Protein AF-A0A2V9SR36-F1 (afdb_monomer)

Solvent-accessible surface area (backbone atoms only — not comparable to full-atom values): 10366 Å² total; per-residue (Å²): 130,71,69,68,58,69,58,48,52,60,52,53,50,52,51,55,56,52,56,61,73,67,57,73,80,74,53,65,51,74,42,85,88,54,57,68,70,60,21,49,53,50,45,61,72,72,49,52,73,64,34,52,52,23,50,73,38,70,36,55,74,37,64,93,31,71,90,39,79,79,62,32,41,45,49,100,87,67,46,79,34,68,78,38,30,59,67,75,39,45,53,44,48,25,30,37,38,48,72,38,64,89,28,47,71,64,58,25,23,54,50,45,41,50,51,44,50,47,37,41,74,72,25,94,80,35,64,70,61,42,80,42,70,63,54,83,33,24,37,74,36,55,92,43,62,79,52,70,49,60,80,71,43,64,68,58,69,80,61,42,61,63,51,55,52,52,30,52,56,76,50,58,72,45,52,87,76,85,121

Nearest PDB structures (foldseek):
  7zb3-assembly1_B  TM=9.202E-01  e=4.675E-11  Thermotoga maritima MSB8
  7zgz-assembly1_Y  TM=9.204E-01  e=5.292E-11  Thermotoga maritima MSB8
  7zb3-assembly1_A  TM=9.184E-01  e=8.688E-11  Thermotoga maritima MSB8
  7zdy-assembly1_Y  TM=9.181E-01  e=1.113E-10  Thermotoga maritima MSB8
  5z87-assembly1_B  TM=7.948E-01  e=3.669E-05  Aurantiacibacter marinus

Radius of gyration: 23.17 Å; Cα contacts (8 Å, |Δi|>4): 197; chains: 1; bounding box: 38×66×76 Å

Foldseek 3Di:
DDVVVVVVVVVVVVVVVVVVVPPPPDQPLRDPVDDNVRNVVSLVVPADPLLVVQLVAEAAQCPVPVVDPLLGQADPVRDGNLVSCCVNQQSHHNEYEDLQAANDLVRLQVRQQVVLVSQLVRYPSSDGYHYDFDQQQATPHVVTDGHPGPVVQVPPPVSPPVRSVSRVVSCVSNYPPPD

Structure (mmCIF, N/CA/C/O backbone):
data_AF-A0A2V9SR36-F1
#
_entry.id   AF-A0A2V9SR36-F1
#
loop_
_atom_site.group_PDB
_atom_site.id
_atom_site.type_symbol
_atom_site.label_atom_id
_atom_site.label_alt_id
_atom_site.label_comp_id
_atom_site.label_asym_id
_atom_site.label_entity_id
_atom_site.label_seq_id
_atom_site.pdbx_PDB_ins_code
_atom_site.Cartn_x
_atom_site.Cartn_y
_atom_site.Cartn_z
_atom_site.occupancy
_atom_site.B_iso_or_equiv
_atom_site.auth_seq_id
_atom_site.auth_comp_id
_atom_site.auth_asym_id
_atom_site.auth_atom_id
_atom_site.pdbx_PDB_model_num
ATOM 1 N N . MET A 1 1 ? -1.011 -47.477 44.046 1.00 49.88 1 MET A N 1
ATOM 2 C CA . MET A 1 1 ? -1.643 -46.504 43.129 1.00 49.88 1 MET A CA 1
ATOM 3 C C . MET A 1 1 ? -0.606 -45.426 42.884 1.00 49.88 1 MET A C 1
ATOM 5 O O . MET A 1 1 ? -0.118 -44.877 43.853 1.00 49.88 1 MET A O 1
ATOM 9 N N . ASP A 1 2 ? -0.167 -45.248 41.638 1.00 55.03 2 ASP A N 1
ATOM 10 C CA . ASP A 1 2 ? 0.999 -44.420 41.294 1.00 55.03 2 ASP A CA 1
ATOM 11 C C . ASP A 1 2 ? 0.790 -42.930 41.610 1.00 55.03 2 ASP A C 1
ATOM 13 O O . ASP A 1 2 ? 0.120 -42.220 40.855 1.00 55.03 2 ASP A O 1
ATOM 17 N N . ASP A 1 3 ? 1.456 -42.432 42.653 1.00 58.25 3 ASP A N 1
ATOM 18 C CA . ASP A 1 3 ? 1.473 -41.014 43.058 1.00 58.25 3 ASP A CA 1
ATOM 19 C C . ASP A 1 3 ? 1.998 -40.070 41.959 1.00 58.25 3 ASP A C 1
ATOM 21 O O . ASP A 1 3 ? 1.713 -38.873 41.942 1.00 58.25 3 ASP A O 1
ATOM 25 N N . ARG A 1 4 ? 2.703 -40.612 40.956 1.00 56.34 4 ARG A N 1
ATOM 26 C CA . ARG A 1 4 ? 3.161 -39.870 39.769 1.00 56.34 4 ARG A CA 1
ATOM 27 C C . ARG A 1 4 ? 2.001 -39.396 38.886 1.00 56.34 4 ARG A C 1
ATOM 29 O O . ARG A 1 4 ? 2.116 -38.356 38.243 1.00 56.34 4 ARG A O 1
ATOM 36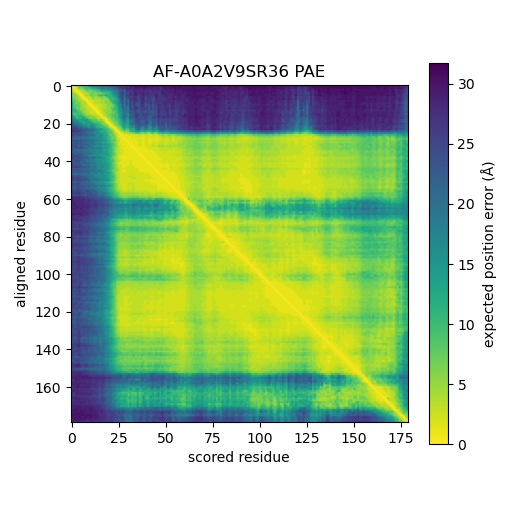 N N . LYS A 1 5 ? 0.870 -40.117 38.871 1.00 48.28 5 LYS A N 1
ATOM 37 C CA . LYS A 1 5 ? -0.330 -39.720 38.112 1.00 48.28 5 LYS A CA 1
ATOM 38 C C . LYS A 1 5 ? -1.064 -38.551 38.781 1.00 48.28 5 LYS A C 1
ATOM 40 O O . LYS A 1 5 ? -1.653 -37.741 38.074 1.00 48.28 5 LYS A O 1
ATOM 45 N N . LEU A 1 6 ? -0.966 -38.418 40.109 1.00 52.06 6 LEU A N 1
ATOM 46 C CA . LEU A 1 6 ? -1.600 -37.341 40.882 1.00 52.06 6 LEU A CA 1
ATOM 47 C C . LEU A 1 6 ? -0.947 -35.966 40.666 1.00 52.06 6 LEU A C 1
ATOM 49 O O . LEU A 1 6 ? -1.641 -34.958 40.734 1.00 52.06 6 LEU A O 1
ATOM 53 N N . VAL A 1 7 ? 0.352 -35.916 40.354 1.00 58.75 7 VAL A N 1
ATOM 54 C CA . VAL A 1 7 ? 1.081 -34.661 40.068 1.00 58.75 7 VAL A CA 1
ATOM 55 C C . VAL A 1 7 ? 1.037 -34.292 38.578 1.00 58.75 7 VAL A C 1
ATOM 57 O O . VAL A 1 7 ? 1.010 -33.114 38.228 1.00 58.75 7 VAL A O 1
ATOM 60 N N . LEU A 1 8 ? 0.964 -35.279 37.680 1.00 56.56 8 LEU A N 1
ATOM 61 C CA . LEU A 1 8 ? 0.886 -35.036 36.233 1.00 56.56 8 LEU A CA 1
ATOM 62 C C . LEU A 1 8 ? -0.452 -34.418 35.795 1.00 56.56 8 LEU A C 1
ATOM 64 O O . LEU A 1 8 ? -0.466 -33.565 34.912 1.00 56.56 8 LEU A O 1
ATOM 68 N N . VAL A 1 9 ? -1.568 -34.800 36.422 1.00 61.81 9 VAL A N 1
ATOM 69 C CA . VAL A 1 9 ? -2.909 -34.282 36.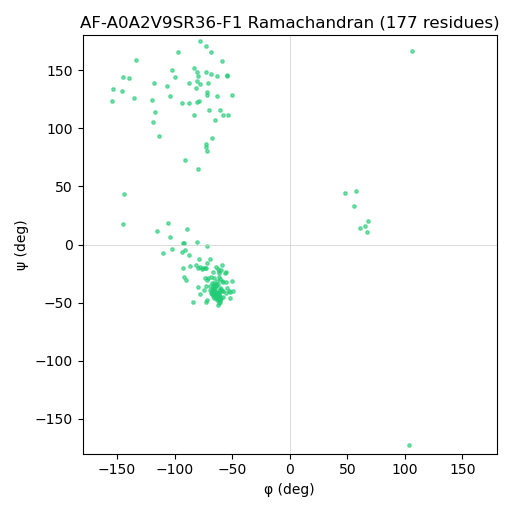094 1.00 61.81 9 VAL A CA 1
ATOM 70 C C . VAL A 1 9 ? -3.045 -32.758 36.289 1.00 61.81 9 VAL A C 1
ATOM 72 O O . VAL A 1 9 ? -3.480 -32.097 35.344 1.00 61.81 9 VAL A O 1
ATOM 75 N N . PRO A 1 10 ? -2.654 -32.152 37.430 1.00 60.59 10 PRO A N 1
ATOM 76 C CA . PRO A 1 10 ? -2.740 -30.702 37.605 1.00 60.59 10 PRO A CA 1
ATOM 77 C C . PRO A 1 10 ? -1.764 -29.936 36.699 1.00 60.59 10 PRO A C 1
ATOM 79 O O . PRO A 1 10 ? -2.114 -28.866 36.211 1.00 60.59 10 PRO A O 1
ATOM 82 N N . ILE A 1 11 ? -0.583 -30.489 36.396 1.00 67.25 11 ILE A N 1
ATOM 83 C CA . ILE A 1 11 ? 0.380 -29.866 35.468 1.00 67.25 11 ILE A CA 1
ATOM 84 C C . ILE A 1 11 ? -0.177 -29.837 34.038 1.00 67.25 11 ILE A C 1
ATOM 86 O O . ILE A 1 11 ? -0.115 -28.806 33.370 1.00 67.25 11 ILE A O 1
ATOM 90 N N . VAL A 1 12 ? -0.775 -30.937 33.575 1.00 66.12 12 VAL A N 1
ATOM 91 C CA . VAL A 1 12 ? -1.415 -31.010 32.251 1.00 66.12 12 VAL A CA 1
ATOM 92 C C . VAL A 1 12 ? -2.621 -30.068 32.163 1.00 66.12 12 VAL A C 1
ATOM 94 O O . VAL A 1 12 ? -2.795 -29.404 31.142 1.00 66.12 12 VAL A O 1
ATOM 97 N N . LEU A 1 13 ? -3.408 -29.937 33.236 1.00 60.78 13 LEU A N 1
ATOM 98 C CA . LEU A 1 13 ? -4.514 -28.976 33.320 1.00 60.78 13 LEU A CA 1
ATOM 99 C C . LEU A 1 13 ? -4.034 -27.519 33.258 1.00 60.78 13 LEU A C 1
ATOM 101 O O . LEU A 1 13 ? -4.628 -26.732 32.529 1.00 60.78 13 LEU A O 1
ATOM 105 N N . VAL A 1 14 ? -2.943 -27.163 33.945 1.00 65.38 14 VAL A N 1
ATOM 106 C CA . VAL A 1 14 ? -2.348 -25.813 33.889 1.00 65.38 14 VAL A CA 1
ATOM 107 C C . VAL A 1 14 ? -1.788 -25.499 32.497 1.00 65.38 14 VAL A C 1
ATOM 109 O O . VAL A 1 14 ? -1.962 -24.386 32.006 1.00 65.38 14 VAL A O 1
ATOM 112 N N . ILE A 1 15 ? -1.179 -26.477 31.819 1.00 63.16 15 ILE A N 1
ATOM 113 C CA . ILE A 1 15 ? -0.686 -26.316 30.441 1.00 63.16 15 ILE A CA 1
ATOM 114 C C . ILE A 1 15 ? -1.853 -26.144 29.453 1.00 63.16 15 ILE A C 1
ATOM 116 O O . ILE A 1 15 ? -1.793 -25.275 28.583 1.00 63.16 15 ILE A O 1
ATOM 120 N N . LEU A 1 16 ? -2.937 -26.916 29.602 1.00 58.38 16 LEU A N 1
ATOM 121 C CA . LEU A 1 16 ? -4.133 -26.804 28.757 1.00 58.38 16 LEU A CA 1
ATOM 122 C C . LEU A 1 16 ? -4.884 -25.479 28.972 1.00 58.38 16 LEU A C 1
ATOM 124 O O . LEU A 1 16 ? -5.318 -24.875 27.994 1.00 58.38 16 LEU A O 1
ATOM 128 N N . PHE A 1 17 ? -4.981 -24.988 30.213 1.00 55.62 17 PHE A N 1
ATOM 129 C CA . PHE A 1 17 ? -5.602 -23.690 30.521 1.00 55.62 17 PHE A CA 1
ATOM 130 C C . PHE A 1 17 ? -4.727 -22.498 30.091 1.00 55.62 17 PHE A C 1
ATOM 132 O O . PHE A 1 17 ? -5.234 -21.479 29.616 1.00 55.62 17 PHE A O 1
ATOM 139 N N . GLY A 1 18 ? -3.401 -22.626 30.210 1.00 52.81 18 GLY A N 1
ATOM 140 C CA . GLY A 1 18 ? -2.444 -21.624 29.735 1.00 52.81 18 GLY A CA 1
ATOM 141 C C . GLY A 1 18 ? -2.433 -21.491 28.209 1.00 52.81 18 GLY A C 1
ATOM 142 O O . GLY A 1 18 ? -2.359 -20.379 27.691 1.00 52.81 18 GLY A O 1
ATOM 143 N N . ALA A 1 19 ? -2.589 -22.601 27.479 1.00 52.34 19 ALA A N 1
ATOM 144 C CA . ALA A 1 19 ? -2.650 -22.592 26.018 1.00 52.34 19 ALA A CA 1
ATOM 145 C C . ALA A 1 19 ? -3.895 -21.864 25.474 1.00 52.34 19 ALA A C 1
ATOM 147 O O . ALA A 1 19 ? -3.806 -21.197 24.444 1.00 52.34 19 ALA A O 1
ATOM 148 N N . THR A 1 20 ? -5.034 -21.927 26.173 1.00 51.53 20 THR A N 1
ATOM 149 C CA . THR A 1 20 ? -6.249 -21.185 25.789 1.00 51.53 20 THR A CA 1
ATOM 150 C C . THR A 1 20 ? -6.144 -19.675 26.019 1.00 51.53 20 THR A C 1
ATOM 152 O O . THR A 1 20 ? -6.711 -18.913 25.244 1.00 51.53 20 THR A O 1
ATOM 155 N N . LEU A 1 21 ? -5.380 -19.222 27.021 1.00 48.81 21 LEU A N 1
ATOM 156 C CA . LEU A 1 21 ? -5.159 -17.793 27.308 1.00 48.81 21 LEU A CA 1
ATOM 157 C C . LEU A 1 21 ? -4.231 -17.098 26.294 1.00 48.81 21 LEU A C 1
ATOM 159 O O . LEU A 1 21 ? -4.264 -15.877 26.174 1.00 48.81 21 LEU A O 1
ATOM 163 N N . LEU A 1 22 ? -3.419 -17.861 25.555 1.00 50.12 22 LEU A N 1
ATOM 164 C CA . LEU A 1 22 ? -2.504 -17.341 24.530 1.00 50.12 22 LEU A CA 1
ATOM 165 C C . LEU A 1 22 ? -3.118 -17.275 23.125 1.00 50.12 22 LEU A C 1
ATOM 167 O O . LEU A 1 22 ? -2.477 -16.770 22.200 1.00 50.12 22 LEU A O 1
ATOM 171 N N . ALA A 1 23 ? -4.347 -17.760 22.939 1.00 52.53 23 ALA A N 1
ATOM 172 C CA . ALA A 1 23 ? -5.078 -17.544 21.701 1.00 52.53 23 ALA A CA 1
ATOM 173 C C . ALA A 1 23 ? -5.536 -16.080 21.661 1.00 52.53 23 ALA A C 1
ATOM 175 O O . ALA A 1 23 ? -6.628 -15.745 22.110 1.00 52.53 23 ALA A O 1
ATOM 176 N N . GLN A 1 24 ? -4.672 -15.196 21.156 1.00 57.50 24 GLN A N 1
ATOM 177 C CA . GLN A 1 24 ? -5.024 -13.808 20.887 1.00 57.50 24 GLN A CA 1
ATOM 178 C C . GLN A 1 24 ? -6.271 -13.798 20.001 1.00 57.50 24 GLN A C 1
ATOM 180 O O . GLN A 1 24 ? -6.229 -14.254 18.855 1.00 57.50 24 GLN A O 1
ATOM 185 N N . GLU A 1 25 ? -7.392 -13.349 20.563 1.00 67.12 25 GLU A N 1
ATOM 186 C CA . GLU A 1 25 ? -8.674 -13.332 19.873 1.00 67.12 25 GLU A CA 1
ATOM 187 C C . GLU A 1 25 ? -8.515 -12.485 18.602 1.00 67.12 25 GLU A C 1
ATOM 189 O O . GLU A 1 25 ? -8.241 -11.282 18.660 1.00 67.12 25 GLU A O 1
ATOM 194 N N . ARG A 1 26 ? -8.574 -13.134 17.432 1.00 80.75 26 ARG A N 1
ATOM 195 C CA . ARG A 1 26 ? -8.461 -12.434 16.150 1.00 80.75 26 ARG A CA 1
ATOM 196 C C . ARG A 1 26 ? -9.641 -11.486 16.026 1.00 80.75 26 ARG A C 1
ATOM 198 O O . ARG A 1 26 ? -10.792 -11.898 16.143 1.00 80.75 26 ARG A O 1
ATOM 205 N N . LEU A 1 27 ? -9.346 -10.223 15.740 1.00 91.81 27 LEU A N 1
ATOM 206 C CA . LEU A 1 27 ? -10.385 -9.229 15.503 1.00 91.81 27 LEU A CA 1
ATOM 207 C C . LEU A 1 27 ? -11.193 -9.626 14.252 1.00 91.81 27 LEU A C 1
ATOM 209 O O . LEU A 1 27 ? -10.592 -10.131 13.300 1.00 91.81 27 LEU A O 1
ATOM 213 N N . PRO A 1 28 ? -12.515 -9.379 14.198 1.00 94.25 28 PRO A N 1
ATOM 214 C CA . PRO A 1 28 ? -13.348 -9.805 13.072 1.00 94.25 28 PRO A CA 1
ATOM 215 C C . PRO A 1 28 ? -12.816 -9.363 11.701 1.00 94.25 28 PRO A C 1
ATOM 217 O O . PRO A 1 28 ? -12.800 -10.157 10.764 1.00 94.25 28 PRO A O 1
ATOM 220 N N . TYR A 1 29 ? -12.283 -8.142 11.561 1.00 94.81 29 TYR A N 1
ATOM 221 C CA . TYR A 1 29 ? -11.696 -7.706 10.284 1.00 94.81 29 TYR A CA 1
ATOM 222 C C . TYR A 1 29 ? -10.485 -8.543 9.812 1.00 94.81 29 TYR A C 1
ATOM 224 O O . TYR A 1 29 ? -10.190 -8.589 8.609 1.00 94.81 29 TYR A O 1
ATOM 232 N N . GLN A 1 30 ? -9.798 -9.223 10.735 1.00 93.56 30 GLN A N 1
ATOM 233 C CA . GLN A 1 30 ? -8.655 -10.100 10.469 1.00 93.56 30 GLN A CA 1
ATOM 234 C C . GLN A 1 30 ? -9.065 -11.544 10.155 1.00 93.56 30 GLN A C 1
ATOM 236 O O . GLN A 1 30 ? -8.210 -12.331 9.749 1.00 93.56 30 GLN A O 1
ATOM 241 N N . ASP A 1 31 ? -10.335 -11.917 10.333 1.00 94.44 31 ASP A N 1
ATOM 242 C CA . ASP A 1 31 ? -10.806 -13.264 10.018 1.00 94.44 31 ASP A CA 1
ATOM 243 C C . ASP A 1 31 ? -11.126 -13.394 8.516 1.00 94.44 31 ASP A C 1
ATOM 245 O O . ASP A 1 31 ? -12.101 -12.805 8.042 1.00 94.44 31 ASP A O 1
ATOM 249 N N . PRO A 1 32 ? -10.352 -14.177 7.737 1.00 94.00 32 PRO A N 1
ATOM 250 C CA . PRO A 1 32 ? -10.616 -14.370 6.314 1.00 94.00 32 PRO A CA 1
ATOM 251 C C . PRO A 1 32 ? -11.890 -15.181 6.029 1.00 94.00 32 PRO A C 1
ATOM 253 O O . PRO A 1 32 ? -12.312 -15.229 4.876 1.00 94.00 32 PRO A O 1
ATOM 256 N N . LYS A 1 33 ? -12.491 -15.832 7.036 1.00 95.19 33 LYS A N 1
ATOM 257 C CA . LYS A 1 33 ? -13.729 -16.612 6.881 1.00 95.19 33 LYS A CA 1
ATOM 258 C C . LYS A 1 33 ? -14.983 -15.739 6.863 1.00 95.19 33 LYS A C 1
ATOM 260 O O . LYS A 1 33 ? -16.022 -16.195 6.388 1.00 95.19 33 LYS A O 1
ATOM 265 N N . LEU A 1 34 ? -14.903 -14.511 7.378 1.00 94.81 34 LEU A N 1
ATOM 266 C CA . LEU A 1 34 ? -16.029 -13.581 7.387 1.00 94.81 34 LEU A CA 1
ATOM 267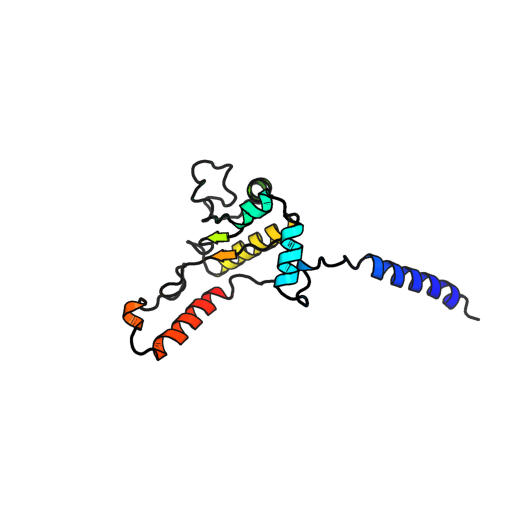 C C . LEU A 1 34 ? -16.195 -12.886 6.022 1.00 94.81 34 LEU A C 1
ATOM 269 O O . LEU A 1 34 ? -15.199 -12.610 5.344 1.00 94.81 34 LEU A O 1
ATOM 273 N N . PRO A 1 35 ? -17.435 -12.543 5.619 1.00 97.12 35 PRO A N 1
ATOM 274 C CA . PRO A 1 35 ? -17.689 -11.748 4.422 1.00 97.12 35 PRO A CA 1
ATOM 275 C C . PRO A 1 35 ? -16.916 -10.425 4.425 1.00 97.12 35 PRO A C 1
ATOM 277 O O . PRO A 1 35 ? -16.782 -9.777 5.466 1.00 97.12 35 PRO A O 1
ATOM 280 N N . VAL A 1 36 ? -16.468 -9.987 3.244 1.00 95.81 36 VAL A N 1
ATOM 281 C CA . VAL A 1 36 ? -15.710 -8.733 3.073 1.00 95.81 36 VAL A CA 1
ATOM 282 C C . VAL A 1 36 ? -16.433 -7.552 3.722 1.00 95.81 36 VAL A C 1
ATOM 284 O O . VAL A 1 36 ? -15.819 -6.832 4.500 1.00 95.81 36 VAL A O 1
ATOM 287 N N . GLU A 1 37 ? -17.742 -7.412 3.503 1.00 97.19 37 GLU A N 1
ATOM 288 C CA . GLU A 1 37 ? -18.538 -6.316 4.074 1.00 97.19 37 GLU A CA 1
ATOM 289 C C . GLU A 1 37 ? -18.522 -6.286 5.605 1.00 97.19 37 GLU A C 1
ATOM 291 O O . GLU A 1 37 ? -18.438 -5.218 6.214 1.00 97.19 37 GLU A O 1
ATOM 296 N N . GLN A 1 38 ? -18.545 -7.456 6.252 1.00 96.81 38 GLN A N 1
ATOM 297 C CA . GLN A 1 38 ? -18.471 -7.539 7.712 1.00 96.81 38 GLN A CA 1
ATOM 298 C C . GLN A 1 38 ? -17.091 -7.110 8.212 1.00 96.81 38 GLN A C 1
ATOM 300 O O . GLN A 1 38 ? -16.991 -6.348 9.174 1.00 96.81 38 GLN A O 1
ATOM 305 N N . ARG A 1 39 ? -16.030 -7.542 7.522 1.00 97.19 39 ARG A N 1
ATOM 306 C CA . ARG A 1 39 ? -14.646 -7.182 7.850 1.00 97.19 39 ARG A CA 1
ATOM 307 C C . ARG A 1 39 ? -14.390 -5.688 7.668 1.00 97.19 39 ARG A C 1
ATOM 309 O O . ARG A 1 39 ? -13.792 -5.063 8.537 1.00 97.19 39 ARG A O 1
ATOM 316 N N . VAL A 1 40 ? -14.877 -5.111 6.569 1.00 96.56 40 VAL A N 1
ATOM 317 C CA . VAL A 1 40 ? -14.783 -3.672 6.282 1.00 96.56 40 VAL A CA 1
ATOM 318 C C . VAL A 1 40 ? -15.560 -2.870 7.323 1.00 96.56 40 VAL A C 1
ATOM 320 O O . VAL A 1 40 ? -15.027 -1.914 7.883 1.00 96.56 40 VAL A O 1
ATOM 323 N N . THR A 1 41 ? -16.786 -3.285 7.643 1.00 97.50 41 THR A N 1
ATOM 324 C CA . THR A 1 41 ? -17.615 -2.611 8.652 1.00 97.50 41 THR A CA 1
ATOM 325 C C . THR A 1 41 ? -16.957 -2.625 10.034 1.00 97.50 41 THR A C 1
ATOM 327 O O . THR A 1 41 ? -16.948 -1.598 10.713 1.00 97.50 41 THR A O 1
ATOM 330 N N . ASP A 1 42 ? -16.396 -3.760 10.461 1.00 97.56 42 ASP A N 1
ATOM 331 C CA . ASP A 1 42 ? -15.664 -3.858 11.732 1.00 97.56 42 ASP A CA 1
ATOM 332 C C . ASP A 1 42 ? -14.403 -2.979 11.731 1.00 97.56 42 ASP A C 1
ATOM 334 O O . ASP A 1 42 ? -14.176 -2.235 12.685 1.00 97.56 42 ASP A O 1
ATOM 338 N N . LEU A 1 43 ? -13.625 -2.985 10.643 1.00 96.75 43 LEU A N 1
ATOM 339 C CA . LEU A 1 43 ? -12.426 -2.155 10.518 1.00 96.75 43 LEU A CA 1
ATOM 340 C C . LEU A 1 43 ? -12.753 -0.655 10.588 1.00 96.75 43 LEU A C 1
ATOM 342 O O . LEU A 1 43 ? -12.172 0.067 11.398 1.00 96.75 43 LEU A O 1
ATOM 346 N N . LEU A 1 44 ? -13.725 -0.185 9.801 1.00 96.94 44 LEU A N 1
ATOM 347 C CA . LEU A 1 44 ? -14.101 1.233 9.731 1.00 96.94 44 LEU A CA 1
ATOM 348 C C . LEU A 1 44 ? -14.637 1.784 11.058 1.00 96.94 44 LEU A C 1
ATOM 350 O O . LEU A 1 44 ? -14.450 2.970 11.348 1.00 96.94 44 LEU A O 1
ATOM 354 N N . LYS A 1 45 ? -15.294 0.941 11.865 1.00 97.31 45 LYS A N 1
ATOM 355 C CA . LYS A 1 45 ? -15.750 1.301 13.218 1.00 97.31 45 LYS A CA 1
ATOM 356 C C . LYS A 1 45 ? -14.593 1.505 14.193 1.00 97.31 45 LYS A C 1
ATOM 358 O O . LYS A 1 45 ? -14.736 2.263 15.145 1.00 97.31 45 LYS A O 1
ATOM 363 N N . ARG A 1 46 ? -13.462 0.835 13.968 1.00 96.62 46 ARG A N 1
ATOM 364 C CA . ARG A 1 46 ? -12.276 0.911 14.830 1.00 96.62 46 ARG A CA 1
ATOM 365 C C . ARG A 1 46 ? -11.346 2.060 14.462 1.00 96.62 46 ARG A C 1
ATOM 367 O O . ARG A 1 46 ? -10.498 2.396 15.286 1.00 96.62 46 ARG A O 1
ATOM 374 N N . MET A 1 47 ? -11.462 2.614 13.256 1.00 97.69 47 MET A N 1
ATOM 375 C CA . MET A 1 47 ? -10.583 3.672 12.759 1.00 97.69 47 MET A CA 1
ATOM 376 C C . MET A 1 47 ? -10.932 5.048 13.330 1.00 97.69 47 MET A C 1
ATOM 378 O O . MET A 1 47 ? -12.106 5.433 13.365 1.00 97.69 47 MET A O 1
ATOM 382 N N . THR A 1 48 ? -9.909 5.821 13.692 1.00 97.81 48 THR A N 1
ATOM 383 C CA . THR A 1 48 ? -10.053 7.258 13.960 1.00 97.81 48 THR A CA 1
ATOM 384 C C . THR A 1 48 ? -10.260 8.032 12.657 1.00 97.81 48 THR A C 1
ATOM 386 O O . THR A 1 48 ? -10.155 7.479 11.558 1.00 97.81 48 THR A O 1
ATOM 389 N N . LEU A 1 49 ? -10.591 9.322 12.755 1.00 97.50 49 LEU A N 1
ATOM 390 C CA . LEU A 1 49 ? -10.727 10.170 11.571 1.00 97.50 49 LEU A CA 1
ATOM 391 C C . LEU A 1 49 ? -9.395 1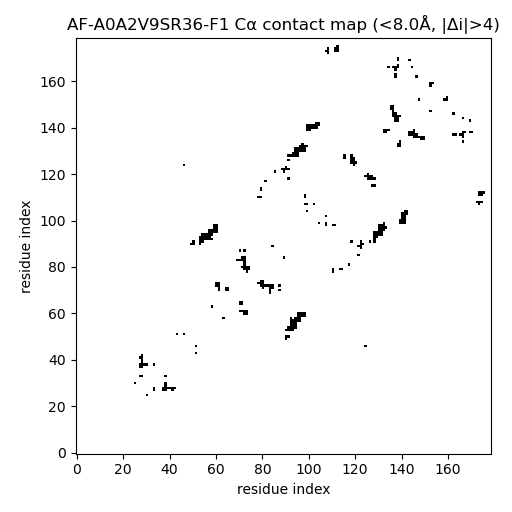0.285 10.817 1.00 97.50 49 LEU A C 1
ATOM 393 O O . LEU A 1 49 ? -9.368 10.188 9.595 1.00 97.50 49 LEU A O 1
ATOM 397 N N . GLU A 1 50 ? -8.291 10.421 11.543 1.00 96.56 50 GLU A N 1
ATOM 398 C CA . GLU A 1 50 ? -6.946 10.576 10.990 1.00 96.56 50 GLU A CA 1
ATOM 399 C C . GLU A 1 50 ? -6.489 9.312 10.261 1.00 96.56 50 GLU A C 1
ATOM 401 O O . GLU A 1 50 ? -5.906 9.399 9.186 1.00 96.56 50 GLU A O 1
ATOM 406 N N . GLU A 1 51 ? -6.796 8.129 10.799 1.00 96.38 51 GLU A N 1
ATOM 407 C CA . GLU A 1 51 ? -6.525 6.863 10.111 1.00 96.38 51 GLU A CA 1
ATOM 408 C C . GLU A 1 51 ? -7.375 6.720 8.841 1.00 96.38 51 GLU A C 1
ATOM 410 O O . GLU A 1 51 ? -6.904 6.174 7.847 1.00 96.38 51 GLU A O 1
ATOM 415 N N . LYS A 1 52 ? -8.617 7.229 8.832 1.00 96.88 52 LYS A N 1
ATOM 416 C CA . LYS A 1 52 ? -9.460 7.238 7.621 1.00 96.88 52 LYS A CA 1
ATOM 417 C C . LYS A 1 52 ? -8.895 8.165 6.556 1.00 96.88 52 LYS A C 1
ATOM 419 O O . LYS A 1 52 ? -8.859 7.774 5.395 1.00 96.88 52 LYS A O 1
ATOM 424 N N . ILE A 1 53 ? -8.432 9.350 6.949 1.00 95.69 53 ILE A N 1
ATOM 425 C CA . ILE A 1 53 ? -7.767 10.294 6.045 1.00 95.69 53 ILE A CA 1
ATOM 426 C C . ILE A 1 53 ? -6.501 9.654 5.468 1.00 95.69 53 ILE A C 1
ATOM 428 O O . ILE A 1 53 ? -6.346 9.630 4.253 1.00 95.69 53 ILE A O 1
ATOM 432 N N . ALA A 1 54 ? -5.670 9.026 6.305 1.00 94.44 54 ALA A N 1
ATOM 433 C CA . ALA A 1 54 ? -4.447 8.357 5.860 1.00 94.44 54 ALA A CA 1
ATOM 434 C C . ALA A 1 54 ? -4.704 7.238 4.832 1.00 94.44 54 ALA A C 1
ATOM 436 O O . ALA A 1 54 ? -3.883 7.008 3.948 1.00 94.44 54 ALA A O 1
ATOM 437 N N . GLN A 1 55 ? -5.849 6.546 4.900 1.00 95.56 55 GLN A N 1
ATOM 438 C CA . GLN A 1 55 ? -6.234 5.544 3.894 1.00 95.56 55 GLN A CA 1
ATOM 439 C C . GLN A 1 55 ? -6.647 6.142 2.539 1.00 95.56 55 GLN A C 1
ATOM 441 O O . GLN A 1 55 ? -6.705 5.413 1.551 1.00 95.56 55 GLN A O 1
ATOM 446 N N . LEU A 1 56 ? -6.930 7.444 2.475 1.00 95.12 56 LEU A N 1
ATOM 447 C CA . LEU A 1 56 ? -7.217 8.165 1.232 1.00 95.12 56 LEU A CA 1
ATOM 448 C C . LEU A 1 56 ? -5.964 8.818 0.633 1.00 95.12 56 LEU A C 1
ATOM 450 O O . LEU A 1 56 ? -6.020 9.347 -0.476 1.00 95.12 56 LEU A O 1
ATOM 454 N N . GLU A 1 57 ? -4.842 8.780 1.351 1.00 91.44 57 GLU A N 1
ATOM 455 C CA . GLU A 1 57 ? -3.566 9.322 0.903 1.00 91.44 57 GLU A CA 1
ATOM 456 C C . GLU A 1 57 ? -2.777 8.290 0.088 1.00 91.44 57 GLU A C 1
ATOM 458 O O . GLU A 1 57 ? -2.699 7.102 0.428 1.00 91.44 57 GLU A O 1
ATOM 463 N N . GLY A 1 58 ? -2.161 8.778 -0.988 1.00 89.88 58 GLY A N 1
ATOM 464 C CA . GLY A 1 58 ? -1.194 8.050 -1.797 1.00 89.88 58 GLY A CA 1
ATOM 465 C C . GLY A 1 58 ? 0.154 8.757 -1.754 1.00 89.88 58 GLY A C 1
ATOM 466 O O . GLY A 1 58 ? 0.210 9.986 -1.801 1.00 89.88 58 GLY A O 1
ATOM 467 N N . SER A 1 59 ? 1.245 8.000 -1.652 1.00 89.56 59 SER A N 1
ATOM 468 C CA . SER A 1 59 ? 2.600 8.557 -1.653 1.00 89.56 59 SER A CA 1
ATOM 469 C C . SER A 1 59 ? 3.414 8.007 -2.811 1.00 89.56 59 SER A C 1
ATOM 471 O O . SER A 1 59 ? 3.633 6.803 -2.915 1.00 89.56 59 SER A O 1
ATOM 473 N N . TRP A 1 60 ? 3.956 8.888 -3.652 1.00 87.81 60 TRP A N 1
ATOM 474 C CA . TRP A 1 60 ? 4.946 8.506 -4.657 1.00 87.81 60 TRP A CA 1
ATOM 475 C C . TRP A 1 60 ? 6.363 8.645 -4.090 1.00 87.81 60 TRP A C 1
ATOM 477 O O . TRP A 1 60 ? 7.104 9.556 -4.452 1.00 87.81 60 TRP A O 1
ATOM 487 N N . GLN A 1 61 ? 6.763 7.737 -3.193 1.00 79.50 61 GLN A N 1
ATOM 488 C CA . GLN A 1 61 ? 8.108 7.709 -2.590 1.00 79.50 61 GLN A CA 1
ATOM 489 C C . GLN A 1 61 ? 8.588 9.078 -2.057 1.00 79.50 61 GLN A C 1
ATOM 491 O O . GLN A 1 61 ? 9.729 9.475 -2.292 1.00 79.50 61 GLN A O 1
ATOM 496 N N . ASN A 1 62 ? 7.719 9.810 -1.355 1.00 79.00 62 ASN A N 1
ATOM 497 C CA . ASN A 1 62 ? 7.977 11.167 -0.852 1.00 79.00 62 ASN A CA 1
ATOM 498 C C . ASN A 1 62 ? 8.164 12.270 -1.910 1.00 79.00 62 ASN A C 1
ATOM 500 O O . ASN A 1 62 ? 8.674 13.335 -1.563 1.00 79.00 62 ASN A O 1
ATOM 504 N N . ARG A 1 63 ? 7.784 12.073 -3.181 1.00 71.88 63 ARG A N 1
ATOM 505 C CA . ARG A 1 63 ? 7.964 13.103 -4.224 1.00 71.88 63 ARG A CA 1
ATOM 506 C C . ARG A 1 63 ? 7.339 14.453 -3.883 1.00 71.88 63 ARG A C 1
ATOM 508 O O . ARG A 1 63 ? 7.915 15.482 -4.228 1.00 71.88 63 ARG A O 1
ATOM 515 N N . ASP A 1 64 ? 6.233 14.446 -3.155 1.00 69.25 64 ASP A N 1
ATOM 516 C CA . ASP A 1 64 ? 5.561 15.674 -2.725 1.00 69.25 64 ASP A CA 1
ATOM 517 C C . ASP A 1 64 ? 6.334 16.409 -1.612 1.00 69.25 64 ASP A C 1
ATOM 519 O O . ASP A 1 64 ? 6.208 17.620 -1.453 1.00 69.25 64 ASP A O 1
ATOM 523 N N . ASN A 1 65 ? 7.221 15.698 -0.906 1.00 72.12 65 ASN A N 1
ATOM 524 C CA . ASN A 1 65 ? 7.905 16.150 0.306 1.00 72.12 65 ASN A CA 1
ATOM 525 C C . ASN A 1 65 ? 9.430 16.288 0.148 1.00 72.12 65 ASN A C 1
ATOM 527 O O . ASN A 1 65 ? 10.128 16.505 1.134 1.00 72.12 65 ASN A O 1
ATOM 531 N N . VAL A 1 66 ? 9.969 16.223 -1.078 1.00 69.19 66 VAL A N 1
ATOM 532 C CA . VAL A 1 66 ? 11.429 16.259 -1.364 1.00 69.19 66 VAL A CA 1
ATOM 533 C C . VAL A 1 66 ? 12.132 17.492 -0.777 1.00 69.19 66 VAL A C 1
ATOM 535 O O . VAL A 1 66 ? 13.334 17.465 -0.534 1.00 69.19 66 VAL A O 1
ATOM 538 N N . LYS A 1 67 ? 11.392 18.578 -0.532 1.00 71.31 67 LYS A N 1
ATOM 539 C CA . LYS A 1 67 ? 11.932 19.835 0.002 1.00 71.31 67 LYS A CA 1
ATOM 540 C C . LYS A 1 67 ? 12.251 19.788 1.500 1.00 71.31 67 LYS A C 1
ATOM 542 O O . LYS A 1 67 ? 13.036 20.616 1.950 1.00 71.31 67 LYS A O 1
ATOM 547 N N . ASP A 1 68 ? 11.668 18.856 2.254 1.00 75.88 68 ASP A N 1
ATOM 548 C CA . ASP A 1 68 ? 11.933 18.679 3.683 1.00 75.88 68 ASP A CA 1
ATOM 549 C C . ASP A 1 68 ? 12.514 17.278 3.939 1.00 75.88 68 ASP A C 1
ATOM 551 O O . ASP A 1 68 ? 11.770 16.294 3.945 1.00 75.88 68 ASP A O 1
ATOM 555 N N . PRO A 1 69 ? 13.831 17.163 4.203 1.00 71.31 69 PRO A N 1
ATOM 556 C CA . PRO A 1 69 ? 14.475 15.890 4.518 1.00 71.31 69 PRO A CA 1
ATOM 557 C C . PRO A 1 69 ? 13.858 15.147 5.711 1.00 71.31 69 PRO A C 1
ATOM 559 O O . PRO A 1 69 ? 13.982 13.926 5.804 1.00 71.31 69 PRO A O 1
ATOM 562 N N . GLN A 1 70 ? 13.195 15.851 6.635 1.00 74.06 70 GLN A N 1
ATOM 563 C CA . GLN A 1 70 ? 12.519 15.219 7.766 1.00 74.06 70 GLN A CA 1
ATOM 564 C C . GLN A 1 70 ? 11.137 14.657 7.396 1.00 74.06 70 GLN A C 1
ATOM 566 O O . GLN A 1 70 ? 10.608 13.808 8.120 1.00 74.06 70 GLN A O 1
ATOM 571 N N . ALA A 1 71 ? 10.554 15.092 6.280 1.00 78.81 71 ALA A N 1
ATOM 572 C CA . ALA A 1 71 ? 9.281 14.606 5.753 1.00 78.81 71 ALA A CA 1
ATOM 573 C C . ALA A 1 71 ? 9.446 13.407 4.795 1.00 78.81 71 ALA A C 1
ATOM 575 O O . ALA A 1 71 ? 8.501 13.025 4.102 1.00 78.81 71 ALA A O 1
ATOM 576 N N . LEU A 1 72 ? 10.638 12.795 4.769 1.00 83.06 72 LEU A N 1
ATOM 577 C CA . LEU A 1 72 ? 10.956 11.623 3.958 1.00 83.06 72 LEU A CA 1
ATOM 578 C C . LEU A 1 72 ? 10.999 10.357 4.819 1.00 83.06 72 LEU A C 1
ATOM 580 O O . LEU A 1 72 ? 11.752 10.282 5.787 1.00 83.06 72 LEU A O 1
ATOM 584 N N . PHE A 1 73 ? 10.267 9.317 4.422 1.00 84.56 73 PHE A N 1
ATOM 585 C CA . PHE A 1 73 ? 10.418 7.961 4.983 1.00 84.56 73 PHE A CA 1
ATOM 586 C C . PHE A 1 73 ? 11.173 6.998 4.041 1.00 84.56 73 PHE A C 1
ATOM 588 O O . PHE A 1 73 ? 11.301 5.803 4.313 1.00 84.56 73 PHE A O 1
ATOM 595 N N . VAL A 1 74 ? 11.691 7.526 2.930 1.00 86.81 74 VAL A N 1
ATOM 596 C CA . VAL A 1 74 ? 12.564 6.852 1.958 1.00 86.81 74 VAL A CA 1
ATOM 597 C C . VAL A 1 74 ? 13.698 7.821 1.625 1.00 86.81 74 VAL A C 1
ATOM 599 O O . VAL A 1 74 ? 13.417 8.961 1.259 1.00 86.81 74 VAL A O 1
ATOM 602 N N . ASP A 1 75 ? 14.953 7.392 1.769 1.00 84.75 75 ASP A N 1
ATOM 603 C CA . ASP A 1 75 ? 16.125 8.238 1.500 1.00 84.75 75 ASP A CA 1
ATOM 604 C C . ASP A 1 75 ? 16.434 8.378 -0.010 1.00 84.75 75 ASP A C 1
ATOM 606 O O . ASP A 1 75 ? 15.829 7.725 -0.865 1.00 84.75 75 ASP A O 1
ATOM 610 N N . GLU A 1 76 ? 17.423 9.209 -0.361 1.00 80.81 76 GLU A N 1
ATOM 611 C CA . GLU A 1 76 ? 17.893 9.373 -1.750 1.00 80.81 76 GLU A CA 1
ATOM 612 C C . GLU A 1 76 ? 18.430 8.068 -2.363 1.00 80.81 76 GLU A C 1
ATOM 614 O O . GLU A 1 76 ? 18.325 7.836 -3.573 1.00 80.81 76 GLU A O 1
ATOM 619 N N . LYS A 1 77 ? 18.981 7.192 -1.515 1.00 80.12 77 LYS A N 1
ATOM 620 C CA . LYS A 1 77 ? 19.458 5.851 -1.874 1.00 80.12 77 LYS A CA 1
ATOM 621 C C . LYS A 1 77 ? 18.323 4.826 -1.953 1.00 80.12 77 LYS A C 1
ATOM 623 O O . LYS A 1 77 ? 18.583 3.672 -2.284 1.00 80.12 77 LYS A O 1
ATOM 628 N N . ARG A 1 78 ? 17.074 5.251 -1.737 1.00 81.00 78 ARG A N 1
ATOM 629 C CA . ARG A 1 78 ? 15.840 4.462 -1.797 1.00 81.00 78 ARG A CA 1
ATOM 630 C C . ARG A 1 78 ? 15.682 3.407 -0.705 1.00 81.00 78 ARG A C 1
ATOM 632 O O . ARG A 1 78 ? 14.860 2.495 -0.856 1.00 81.00 78 ARG A O 1
ATOM 639 N N . ASN A 1 79 ? 16.403 3.555 0.397 1.00 85.62 79 ASN A N 1
ATOM 640 C CA . ASN A 1 79 ? 16.220 2.764 1.601 1.00 85.62 79 ASN A CA 1
ATOM 641 C C . ASN A 1 79 ? 15.035 3.289 2.403 1.00 85.62 79 ASN A C 1
ATOM 643 O O . ASN A 1 79 ? 14.784 4.491 2.468 1.00 85.62 79 ASN A O 1
ATOM 647 N N . PHE A 1 80 ? 14.320 2.368 3.036 1.00 88.56 80 PHE A N 1
ATOM 648 C CA . PHE A 1 80 ? 13.277 2.705 3.990 1.00 88.56 80 PHE A CA 1
ATOM 649 C C . PHE A 1 80 ? 13.893 3.273 5.276 1.00 88.56 80 PHE A C 1
ATOM 651 O O . PHE A 1 80 ? 14.904 2.758 5.754 1.00 88.56 80 PHE A O 1
ATOM 658 N N . LEU A 1 81 ? 13.270 4.311 5.834 1.00 90.06 81 LEU A N 1
ATOM 659 C CA . LEU A 1 81 ? 13.719 5.013 7.034 1.00 90.06 81 LEU A CA 1
ATOM 660 C C . LEU A 1 81 ? 12.714 4.805 8.189 1.00 90.06 81 LEU A C 1
ATOM 662 O O . LEU A 1 81 ? 11.755 5.571 8.310 1.00 90.06 81 LEU A O 1
ATOM 666 N N . PRO A 1 82 ? 12.907 3.795 9.064 1.00 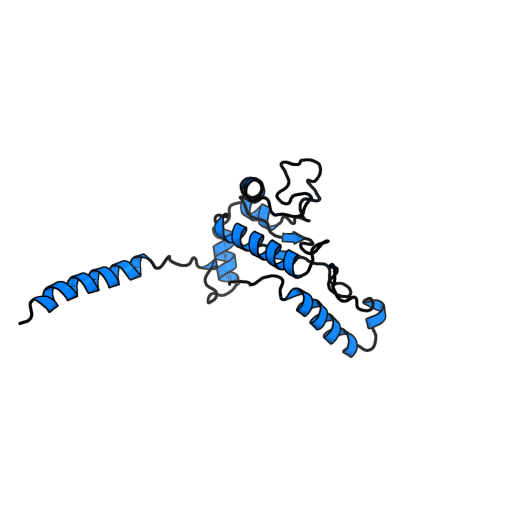87.94 82 PRO A N 1
ATOM 667 C CA . PRO A 1 82 ? 11.915 3.426 10.081 1.00 87.94 82 PRO A CA 1
ATOM 668 C C . PRO A 1 82 ? 11.622 4.522 11.113 1.00 87.94 82 PRO A C 1
ATOM 670 O O . PRO A 1 82 ? 10.494 4.638 11.588 1.00 87.94 82 PRO A O 1
ATOM 673 N N . ALA A 1 83 ? 12.628 5.327 11.468 1.00 87.81 83 ALA A N 1
ATOM 674 C CA . ALA A 1 83 ? 12.487 6.383 12.470 1.00 87.81 83 ALA A CA 1
ATOM 675 C C . ALA A 1 83 ? 11.599 7.534 11.974 1.00 87.81 83 ALA A C 1
ATOM 677 O O . ALA A 1 83 ? 10.780 8.057 12.720 1.00 87.81 83 ALA A O 1
ATOM 678 N N . GLN A 1 84 ? 11.724 7.909 10.704 1.00 87.81 84 GLN A N 1
ATOM 679 C CA . GLN A 1 84 ? 10.862 8.901 10.073 1.00 87.81 84 GLN A CA 1
ATOM 680 C C . GLN A 1 84 ? 9.482 8.310 9.783 1.00 87.81 84 GLN A C 1
ATOM 682 O O . GLN A 1 84 ? 8.471 8.975 10.004 1.00 87.81 84 GLN A O 1
ATOM 687 N N . ALA A 1 85 ? 9.428 7.044 9.356 1.00 88.44 85 ALA A N 1
ATOM 688 C CA . ALA A 1 85 ? 8.178 6.336 9.107 1.00 88.44 85 ALA A CA 1
ATOM 689 C C . ALA A 1 85 ? 7.287 6.267 10.354 1.00 88.44 85 ALA A C 1
ATOM 691 O O . ALA A 1 85 ? 6.087 6.485 10.240 1.00 88.44 85 ALA A O 1
ATOM 692 N N . SER A 1 86 ? 7.845 6.051 11.550 1.00 88.00 86 SER A N 1
ATOM 693 C CA . SER A 1 86 ? 7.051 6.000 12.791 1.00 88.00 86 SER A CA 1
ATOM 694 C C . SER A 1 86 ? 6.323 7.309 13.096 1.00 88.00 86 SER A C 1
ATOM 696 O O . SER A 1 86 ? 5.253 7.294 13.703 1.00 88.00 86 SER A O 1
ATOM 698 N N . ARG A 1 87 ? 6.873 8.439 12.640 1.00 87.94 87 ARG A N 1
ATOM 699 C CA . ARG A 1 87 ? 6.243 9.755 12.743 1.00 87.94 87 ARG A CA 1
ATOM 700 C C . ARG A 1 87 ? 5.256 10.001 11.605 1.00 87.94 87 ARG A C 1
ATOM 702 O O . ARG A 1 87 ? 4.136 10.426 11.865 1.00 87.94 87 ARG A O 1
ATOM 709 N N . LEU A 1 88 ? 5.680 9.758 10.365 1.00 87.50 88 LEU A N 1
ATOM 710 C CA . LEU A 1 88 ? 4.942 10.140 9.155 1.00 87.50 88 LEU A CA 1
ATOM 711 C C . LEU A 1 88 ? 3.801 9.175 8.819 1.00 87.50 88 LEU A C 1
ATOM 713 O O . LEU A 1 88 ? 2.744 9.606 8.386 1.00 87.50 88 LEU A O 1
ATOM 717 N N . LEU A 1 89 ? 3.997 7.878 9.055 1.00 90.94 89 LEU A N 1
ATOM 718 C CA . LEU A 1 89 ? 3.056 6.804 8.721 1.00 90.94 89 LEU A CA 1
ATOM 719 C C . LEU A 1 89 ? 2.345 6.250 9.963 1.00 90.94 89 LEU A C 1
ATOM 721 O O . LEU A 1 89 ? 1.787 5.154 9.928 1.00 90.94 89 LEU A O 1
ATOM 725 N N . LYS A 1 90 ? 2.354 6.999 11.076 1.00 90.75 90 LYS A N 1
ATOM 726 C CA . LYS A 1 90 ? 1.744 6.594 12.355 1.00 90.75 90 LYS A CA 1
ATOM 727 C C . LYS A 1 90 ? 0.287 6.146 12.192 1.00 90.75 90 LYS A C 1
ATOM 729 O O . LYS A 1 90 ? -0.132 5.171 12.813 1.00 90.75 90 LYS A O 1
ATOM 734 N N . ASN A 1 91 ? -0.466 6.867 11.362 1.00 92.62 91 ASN A N 1
ATOM 735 C CA . ASN A 1 91 ? -1.893 6.634 11.125 1.00 92.62 91 ASN A CA 1
ATOM 736 C C . ASN A 1 91 ? -2.157 5.695 9.934 1.00 92.62 91 ASN A C 1
ATOM 738 O O . ASN A 1 91 ? -3.309 5.414 9.617 1.00 92.62 91 ASN A O 1
ATOM 742 N N . GLY A 1 92 ? -1.104 5.192 9.286 1.00 92.62 92 GLY A N 1
ATOM 743 C CA . GLY A 1 92 ? -1.195 4.368 8.088 1.00 92.62 92 GLY A CA 1
ATOM 744 C C . GLY A 1 92 ? -0.850 5.120 6.801 1.00 92.62 92 GLY A C 1
ATOM 745 O O . GLY A 1 92 ? -0.389 6.257 6.828 1.00 92.62 92 GLY A O 1
ATOM 746 N N . LEU A 1 93 ? -1.067 4.439 5.676 1.00 93.25 93 LEU A N 1
ATOM 747 C CA . LEU A 1 93 ? -1.001 4.968 4.314 1.00 93.25 93 LEU A CA 1
ATOM 748 C C . LEU A 1 93 ? -1.913 4.099 3.445 1.00 93.25 93 LEU A C 1
ATOM 750 O O . LEU A 1 93 ? -1.869 2.872 3.573 1.00 93.25 93 LEU A O 1
ATOM 754 N N . GLY A 1 94 ? -2.746 4.706 2.604 1.00 92.44 94 GLY A N 1
ATOM 755 C CA . GLY A 1 94 ? -3.634 3.969 1.707 1.00 92.44 94 GLY A CA 1
ATOM 756 C C . GLY A 1 94 ? -2.866 3.323 0.563 1.00 92.44 94 GLY A C 1
ATOM 757 O O . GLY A 1 94 ? -2.990 2.124 0.301 1.00 92.44 94 GLY A O 1
ATOM 758 N N . GLU A 1 95 ? -2.026 4.118 -0.095 1.00 93.19 95 GLU A N 1
ATOM 759 C CA . GLU A 1 95 ? -1.336 3.707 -1.309 1.00 93.19 95 GLU A CA 1
ATOM 760 C C . GLU A 1 95 ? 0.125 4.183 -1.359 1.00 93.19 95 GLU A C 1
ATOM 762 O O . GLU A 1 95 ? 0.487 5.264 -0.897 1.00 93.19 95 GLU A O 1
ATOM 767 N N . MET A 1 96 ? 0.987 3.333 -1.919 1.00 91.38 96 MET A N 1
ATOM 768 C CA . MET A 1 96 ? 2.345 3.690 -2.317 1.00 91.38 96 MET A CA 1
ATOM 769 C C . MET A 1 96 ? 2.477 3.524 -3.830 1.00 91.38 96 MET A C 1
ATOM 771 O O . MET A 1 96 ? 2.459 2.405 -4.361 1.00 91.38 96 MET A O 1
ATOM 775 N N . SER A 1 97 ? 2.680 4.650 -4.501 1.00 91.31 97 SER A N 1
ATOM 776 C CA . SER A 1 97 ? 2.886 4.754 -5.936 1.00 91.31 97 SER A CA 1
ATOM 777 C C . SER A 1 97 ? 4.332 4.454 -6.322 1.00 91.31 97 SER A C 1
ATOM 779 O O . SER A 1 97 ? 5.289 4.989 -5.754 1.00 91.31 97 SER A O 1
ATOM 781 N N . ARG A 1 98 ? 4.491 3.636 -7.368 1.00 90.00 98 ARG A N 1
ATOM 782 C CA . ARG A 1 98 ? 5.758 3.387 -8.074 1.00 90.00 98 ARG A CA 1
ATOM 783 C C . ARG A 1 98 ? 6.908 2.855 -7.197 1.00 90.00 98 ARG A C 1
ATOM 785 O O . ARG A 1 98 ? 8.033 3.339 -7.354 1.00 90.00 98 ARG A O 1
ATOM 792 N N . PRO A 1 99 ? 6.725 1.860 -6.305 1.00 89.56 99 PRO A N 1
ATOM 793 C CA . PRO A 1 99 ? 7.831 1.285 -5.526 1.00 89.56 99 PRO A CA 1
ATOM 794 C C . PRO A 1 99 ? 8.960 0.668 -6.382 1.00 89.56 99 PRO A C 1
ATOM 796 O O . PRO A 1 99 ? 10.093 0.549 -5.918 1.00 89.56 99 PRO A O 1
ATOM 799 N N . SER A 1 100 ? 8.697 0.296 -7.631 1.00 87.19 100 SER A N 1
ATOM 800 C CA . SER A 1 100 ? 9.665 -0.249 -8.591 1.00 87.19 100 SER A CA 1
ATOM 801 C C . SER A 1 100 ? 10.553 0.808 -9.239 1.00 87.19 100 SER A C 1
ATOM 803 O O . SER A 1 100 ? 11.535 0.461 -9.902 1.00 87.19 100 SER A O 1
ATOM 805 N N . GLU A 1 101 ? 10.224 2.099 -9.101 1.00 85.44 101 GLU A N 1
ATOM 806 C CA . GLU A 1 101 ? 10.905 3.138 -9.861 1.00 85.44 101 GLU A CA 1
ATOM 807 C C . GLU A 1 101 ? 12.398 3.133 -9.525 1.00 85.44 101 GLU A C 1
ATOM 809 O O . GLU A 1 101 ? 12.818 3.382 -8.392 1.00 85.44 101 GLU A O 1
ATOM 814 N N . LYS A 1 102 ? 13.194 2.820 -10.555 1.00 85.12 102 LYS A N 1
ATOM 815 C CA . LYS A 1 102 ? 14.651 2.685 -10.501 1.00 85.12 102 LYS A CA 1
ATOM 816 C C . LYS A 1 102 ? 15.165 1.587 -9.536 1.00 85.12 102 LYS A C 1
ATOM 818 O O . LYS A 1 102 ? 16.363 1.576 -9.264 1.00 85.12 102 LYS A O 1
ATOM 823 N N . ARG A 1 103 ? 14.325 0.666 -9.045 1.00 87.75 103 ARG A N 1
ATOM 824 C CA . ARG A 1 103 ? 14.742 -0.538 -8.293 1.00 87.75 103 ARG A CA 1
ATOM 825 C C . ARG A 1 103 ? 14.757 -1.766 -9.204 1.00 87.75 103 ARG A C 1
ATOM 827 O O . ARG A 1 103 ? 13.901 -1.908 -10.075 1.00 87.75 103 ARG A O 1
ATOM 834 N N . GLY A 1 104 ? 15.711 -2.672 -9.001 1.00 88.25 104 GLY A N 1
ATOM 835 C CA . GLY A 1 104 ? 15.664 -3.990 -9.642 1.00 88.25 104 GLY A CA 1
ATOM 836 C C . GLY A 1 104 ? 14.521 -4.864 -9.089 1.00 88.25 104 GLY A C 1
ATOM 837 O O . GLY A 1 104 ? 14.003 -4.579 -8.009 1.00 88.25 104 GLY A O 1
ATOM 838 N N . PRO A 1 105 ? 14.154 -5.979 -9.755 1.00 86.94 105 PRO A N 1
ATOM 839 C CA . PRO A 1 105 ? 13.053 -6.837 -9.301 1.00 86.94 105 PRO A CA 1
ATOM 840 C C . PRO A 1 105 ? 13.198 -7.349 -7.858 1.00 86.94 105 PRO A C 1
ATOM 842 O O . PRO A 1 105 ? 12.226 -7.357 -7.106 1.00 86.94 105 PRO A O 1
ATOM 845 N N . ARG A 1 106 ? 14.415 -7.751 -7.456 1.00 89.06 106 ARG A N 1
ATOM 846 C CA . ARG A 1 106 ? 14.696 -8.231 -6.093 1.00 89.06 106 AR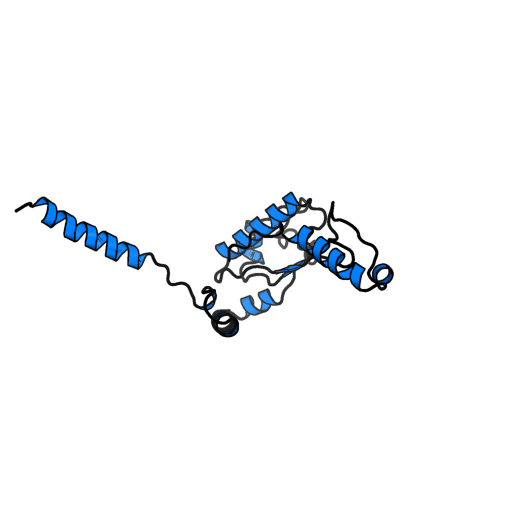G A CA 1
ATOM 847 C C . ARG A 1 106 ? 14.663 -7.096 -5.071 1.00 89.06 106 ARG A C 1
ATOM 849 O O . ARG A 1 106 ? 13.965 -7.211 -4.076 1.00 89.06 106 ARG A O 1
ATOM 856 N N . GLU A 1 107 ? 15.338 -5.989 -5.361 1.00 89.19 107 GLU A N 1
ATOM 857 C CA . GLU A 1 107 ? 15.360 -4.804 -4.492 1.00 89.19 107 GLU A CA 1
ATOM 858 C C . GLU A 1 107 ? 13.954 -4.251 -4.234 1.00 89.19 107 GLU A C 1
ATOM 860 O O . GLU A 1 107 ? 13.629 -3.861 -3.116 1.00 89.19 107 GLU A O 1
ATOM 865 N N . MET A 1 108 ? 13.099 -4.239 -5.260 1.00 88.81 108 MET A N 1
ATOM 866 C CA . MET A 1 108 ? 11.698 -3.853 -5.118 1.00 88.81 108 MET A CA 1
ATOM 867 C C . MET A 1 108 ? 10.947 -4.807 -4.182 1.00 88.81 108 MET A C 1
ATOM 869 O O . MET A 1 108 ? 10.224 -4.338 -3.305 1.00 88.81 108 MET A O 1
ATOM 873 N N . ALA A 1 109 ? 11.099 -6.123 -4.358 1.00 90.31 109 ALA A N 1
ATOM 874 C CA . ALA A 1 109 ? 10.451 -7.114 -3.498 1.00 90.31 109 ALA A CA 1
ATOM 875 C C . ALA A 1 109 ? 10.919 -6.980 -2.039 1.00 90.31 109 ALA A C 1
ATOM 877 O O . ALA A 1 109 ? 10.106 -7.015 -1.120 1.00 90.31 109 ALA A O 1
ATOM 878 N N . ASP A 1 110 ? 12.214 -6.764 -1.815 1.00 91.44 110 ASP A N 1
ATOM 879 C CA . ASP A 1 110 ? 12.769 -6.581 -0.473 1.00 91.44 110 ASP A CA 1
ATOM 880 C C . ASP A 1 110 ? 12.245 -5.286 0.175 1.00 91.44 110 ASP A C 1
ATOM 882 O O . ASP A 1 110 ? 11.814 -5.298 1.331 1.00 91.44 110 ASP A O 1
ATOM 886 N N . PHE A 1 111 ? 12.189 -4.183 -0.581 1.00 91.06 111 PHE A N 1
ATOM 887 C CA . PHE A 1 111 ? 11.647 -2.901 -0.120 1.00 91.06 111 PHE A CA 1
ATOM 888 C C . PHE A 1 111 ? 10.158 -2.986 0.241 1.00 91.06 111 PHE A C 1
ATOM 890 O O . PHE A 1 111 ? 9.761 -2.609 1.342 1.00 91.06 111 PHE A O 1
ATOM 897 N N . THR A 1 112 ? 9.335 -3.508 -0.668 1.00 91.94 112 THR A N 1
ATOM 898 C CA . THR A 1 112 ? 7.881 -3.631 -0.476 1.00 91.94 112 THR A CA 1
ATOM 899 C C . THR A 1 112 ? 7.538 -4.586 0.661 1.00 91.94 112 THR A C 1
ATOM 901 O O . THR A 1 112 ? 6.688 -4.246 1.479 1.00 91.94 112 THR A O 1
ATOM 904 N N . ASN A 1 113 ? 8.231 -5.724 0.792 1.00 93.31 113 ASN A N 1
ATOM 905 C CA . ASN A 1 113 ? 8.050 -6.640 1.922 1.00 93.31 113 ASN A CA 1
ATOM 906 C C . ASN A 1 113 ? 8.458 -5.995 3.254 1.00 93.31 113 ASN A C 1
ATOM 908 O O . ASN A 1 113 ? 7.752 -6.159 4.248 1.00 93.31 113 ASN A O 1
ATOM 912 N N . THR A 1 114 ? 9.571 -5.253 3.280 1.00 92.38 114 THR A N 1
ATOM 913 C CA . THR A 1 114 ? 10.035 -4.541 4.483 1.00 92.38 114 THR A CA 1
ATOM 914 C C . THR A 1 114 ? 9.024 -3.488 4.914 1.00 92.38 114 THR A C 1
ATOM 916 O O . THR A 1 114 ? 8.627 -3.459 6.078 1.00 92.38 114 THR A O 1
ATOM 919 N N . LEU A 1 115 ? 8.556 -2.672 3.968 1.00 92.19 115 LEU A N 1
ATOM 920 C CA . LEU A 1 115 ? 7.540 -1.659 4.220 1.00 92.19 115 LEU A CA 1
ATOM 921 C C . LEU A 1 115 ? 6.228 -2.301 4.687 1.00 92.19 115 LEU A C 1
ATOM 923 O O . LEU A 1 115 ? 5.677 -1.885 5.700 1.00 92.19 115 LEU A O 1
ATOM 927 N N . GLN A 1 116 ? 5.764 -3.365 4.024 1.00 93.44 116 GLN A N 1
ATOM 928 C CA . GLN A 1 116 ? 4.527 -4.035 4.424 1.00 93.44 116 GLN A CA 1
ATOM 929 C C . GLN A 1 116 ? 4.603 -4.653 5.817 1.00 93.44 116 GLN A C 1
ATOM 931 O O . GLN A 1 116 ? 3.656 -4.559 6.597 1.00 93.44 116 GLN A O 1
ATOM 936 N N . LYS A 1 1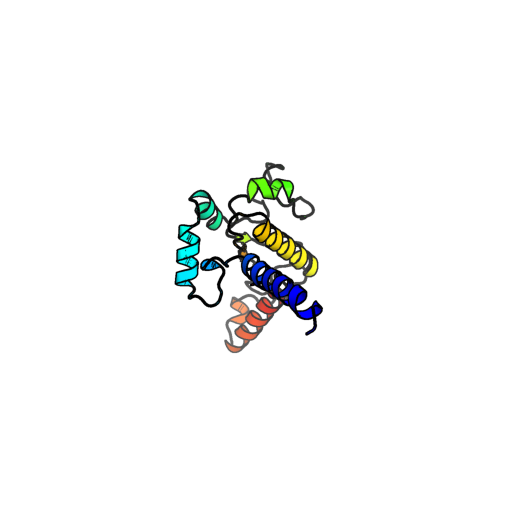17 ? 5.733 -5.288 6.137 1.00 94.00 117 LYS A N 1
ATOM 937 C CA . LYS A 1 117 ? 5.982 -5.830 7.470 1.00 94.00 117 LYS A CA 1
ATOM 938 C C . LYS A 1 117 ? 5.953 -4.714 8.511 1.00 94.00 117 LYS A C 1
ATOM 940 O O . LYS A 1 117 ? 5.246 -4.834 9.507 1.00 94.00 117 LYS A O 1
ATOM 945 N N . TRP A 1 118 ? 6.657 -3.616 8.243 1.00 93.75 118 TRP A N 1
ATOM 946 C CA . TRP A 1 118 ? 6.708 -2.475 9.146 1.00 93.75 118 TRP A CA 1
ATOM 947 C C . TRP A 1 118 ? 5.312 -1.906 9.421 1.00 93.75 118 TRP A C 1
ATOM 949 O O . TRP A 1 118 ? 4.966 -1.711 10.582 1.00 93.75 118 TRP A O 1
ATOM 959 N N . MET A 1 119 ? 4.476 -1.737 8.394 1.00 93.69 119 MET A N 1
ATOM 960 C CA . MET A 1 119 ? 3.105 -1.234 8.552 1.00 93.69 119 MET A CA 1
ATOM 961 C C . MET A 1 119 ? 2.239 -2.144 9.416 1.00 93.69 119 MET A C 1
ATOM 963 O O . MET A 1 119 ? 1.531 -1.664 10.298 1.00 93.69 119 MET A O 1
ATOM 967 N N . LYS A 1 120 ? 2.322 -3.462 9.204 1.00 92.88 120 LYS A N 1
ATOM 968 C CA . LYS A 1 120 ? 1.574 -4.439 10.004 1.00 92.88 120 LYS A CA 1
ATOM 969 C C . LYS A 1 120 ? 1.998 -4.442 11.475 1.00 92.88 120 LYS A C 1
ATOM 971 O O . LYS A 1 120 ? 1.156 -4.668 12.334 1.00 92.88 120 LYS A O 1
ATOM 976 N N . GLU A 1 121 ? 3.283 -4.220 11.751 1.00 93.62 121 GLU A N 1
ATOM 977 C CA . GLU A 1 121 ? 3.863 -4.336 13.097 1.00 93.62 121 GLU A CA 1
ATOM 978 C C . GLU A 1 121 ? 3.864 -3.020 13.890 1.00 93.62 121 GLU A C 1
ATOM 980 O O . GLU A 1 121 ? 3.828 -3.056 15.116 1.00 93.62 121 GLU A O 1
ATOM 985 N N . ASN A 1 122 ? 3.910 -1.864 13.219 1.00 93.06 122 ASN A N 1
ATOM 986 C CA . ASN A 1 122 ? 4.109 -0.559 13.866 1.00 93.06 122 ASN A CA 1
ATOM 987 C C . ASN A 1 122 ? 2.865 0.340 13.841 1.00 93.06 122 ASN A C 1
ATOM 989 O O . ASN A 1 122 ? 2.866 1.387 14.486 1.00 93.06 122 ASN A O 1
ATOM 993 N N . THR A 1 123 ? 1.801 -0.048 13.130 1.00 93.50 123 THR A N 1
ATOM 994 C CA . THR A 1 123 ? 0.519 0.676 13.152 1.00 93.50 123 THR A CA 1
ATOM 995 C C . THR A 1 123 ? -0.500 -0.041 14.033 1.00 93.50 123 THR A C 1
ATOM 997 O O . THR A 1 123 ? -0.505 -1.265 14.150 1.00 93.50 123 THR A O 1
ATOM 1000 N N . ARG A 1 124 ? -1.410 0.725 14.641 1.00 94.50 124 ARG A N 1
ATOM 1001 C CA . ARG A 1 124 ? -2.387 0.216 15.618 1.00 94.50 124 ARG A CA 1
ATOM 1002 C C . ARG A 1 124 ? -3.326 -0.858 15.058 1.00 94.50 124 ARG A C 1
ATOM 1004 O O . ARG A 1 124 ? -3.684 -1.789 15.773 1.00 94.50 124 ARG A O 1
ATOM 1011 N N . LEU A 1 125 ? -3.762 -0.699 13.808 1.00 94.19 125 LEU A N 1
ATOM 1012 C CA . LEU A 1 125 ? -4.699 -1.607 13.134 1.00 94.19 125 LEU A CA 1
ATOM 1013 C C . LEU A 1 125 ? -4.011 -2.560 12.144 1.00 94.19 125 LEU A C 1
ATOM 1015 O O . LEU A 1 125 ? -4.679 -3.406 11.558 1.00 94.19 125 LEU A O 1
ATOM 1019 N N . GLY A 1 126 ? -2.698 -2.429 11.933 1.00 93.88 126 GLY A N 1
ATOM 1020 C CA . GLY A 1 126 ? -1.934 -3.312 11.049 1.00 93.88 126 GLY A CA 1
ATOM 1021 C C . GLY A 1 126 ? -2.465 -3.384 9.611 1.00 93.88 126 GLY A C 1
ATOM 1022 O O . GLY A 1 126 ? -2.409 -4.450 8.991 1.00 93.88 126 GLY A O 1
ATOM 1023 N N . ILE A 1 127 ? -3.025 -2.284 9.093 1.00 94.38 127 ILE A N 1
ATOM 1024 C CA . ILE A 1 127 ? -3.642 -2.233 7.760 1.00 94.38 127 ILE A CA 1
ATOM 1025 C C . ILE A 1 127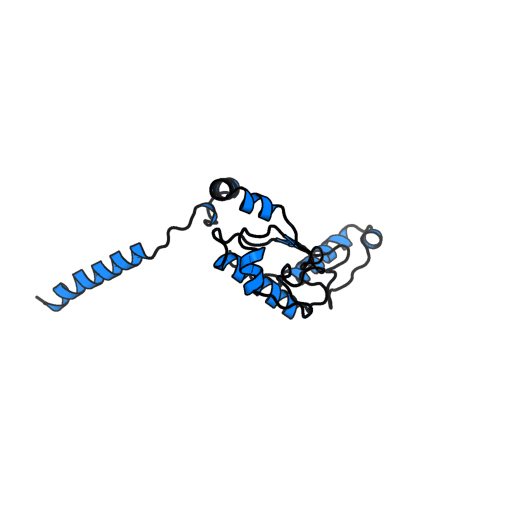 ? -2.538 -2.290 6.690 1.00 94.38 127 ILE A C 1
ATOM 1027 O O . ILE A 1 127 ? -1.575 -1.523 6.773 1.00 94.38 127 ILE A O 1
ATOM 1031 N N . PRO A 1 128 ? -2.639 -3.193 5.696 1.00 93.69 128 PRO A N 1
ATOM 1032 C CA . PRO A 1 128 ? -1.657 -3.294 4.625 1.00 93.69 128 PRO A CA 1
ATOM 1033 C C . PRO A 1 128 ? -1.755 -2.126 3.630 1.00 93.69 128 PRO A C 1
ATOM 1035 O O . PRO A 1 128 ? -2.851 -1.659 3.337 1.00 93.69 128 PRO A O 1
ATOM 1038 N N . ILE A 1 129 ? -0.625 -1.724 3.045 1.00 93.62 129 ILE A N 1
ATOM 1039 C CA . ILE A 1 129 ? -0.566 -0.714 1.975 1.00 93.62 129 ILE A CA 1
ATOM 1040 C C . ILE A 1 129 ? -0.911 -1.337 0.617 1.00 93.62 129 ILE A C 1
ATOM 1042 O O . ILE A 1 129 ? -0.443 -2.433 0.285 1.00 93.62 129 ILE A O 1
ATOM 1046 N N . LEU A 1 130 ? -1.657 -0.599 -0.211 1.00 93.50 130 LEU A N 1
ATOM 1047 C CA . LEU A 1 130 ? -1.818 -0.899 -1.630 1.00 93.50 130 LEU A CA 1
ATOM 1048 C C . LEU A 1 130 ? -0.605 -0.400 -2.430 1.00 93.50 130 LEU A C 1
ATOM 1050 O O . LEU A 1 130 ? -0.280 0.783 -2.420 1.00 93.50 130 LEU A O 1
ATOM 1054 N N . PHE A 1 131 ? 0.062 -1.294 -3.160 1.00 92.94 131 PHE A N 1
ATOM 1055 C CA . PHE A 1 131 ? 1.136 -0.907 -4.077 1.00 92.94 131 PHE A CA 1
ATOM 1056 C C . PHE A 1 131 ? 0.596 -0.692 -5.486 1.00 92.94 131 PHE A C 1
ATOM 1058 O O . PHE A 1 131 ? 0.052 -1.611 -6.103 1.00 92.94 131 PHE A O 1
ATOM 1065 N N . HIS A 1 132 ? 0.798 0.511 -6.006 1.00 92.50 132 HIS A N 1
ATOM 1066 C CA . HIS A 1 132 ? 0.379 0.899 -7.343 1.00 92.50 132 HIS A CA 1
ATOM 1067 C C . HIS A 1 132 ? 1.584 1.000 -8.277 1.00 92.50 132 HIS A C 1
ATOM 1069 O O . HIS A 1 132 ? 2.638 1.533 -7.928 1.00 92.50 132 HIS A O 1
ATOM 1075 N N . GLU A 1 133 ? 1.426 0.474 -9.489 1.00 90.56 133 GLU A N 1
ATOM 1076 C CA . GLU A 1 133 ? 2.498 0.388 -10.468 1.00 90.56 133 GLU A CA 1
ATOM 1077 C C . GLU A 1 133 ? 2.006 0.571 -11.893 1.00 90.56 133 GLU A C 1
ATOM 1079 O O . GLU A 1 133 ? 1.001 -0.023 -12.290 1.00 90.56 133 GLU A O 1
ATOM 1084 N N . GLU A 1 134 ? 2.828 1.226 -12.706 1.00 89.75 134 GLU A N 1
ATOM 1085 C CA . GLU A 1 134 ? 2.542 1.469 -14.116 1.00 89.75 134 GLU A CA 1
ATOM 1086 C C . GLU A 1 134 ? 2.661 0.184 -14.942 1.00 89.75 134 GLU A C 1
ATOM 1088 O O . GLU A 1 134 ? 3.615 -0.601 -14.816 1.00 89.75 134 GLU A O 1
ATOM 1093 N N . CYS A 1 135 ? 1.636 -0.062 -15.758 1.00 89.94 135 CYS A N 1
ATOM 1094 C CA . CYS A 1 135 ? 1.476 -1.319 -16.487 1.00 89.94 135 CYS A CA 1
ATOM 1095 C C . CYS A 1 135 ? 0.861 -1.199 -17.881 1.00 89.94 135 CYS A C 1
ATOM 1097 O O . CYS A 1 135 ? 0.400 -2.201 -18.425 1.00 89.94 135 CYS A O 1
ATOM 1099 N N . LEU A 1 136 ? 0.860 0.001 -18.464 1.00 88.56 136 LEU A N 1
ATOM 1100 C CA . LEU A 1 136 ? 0.177 0.276 -19.728 1.00 88.56 136 LEU A CA 1
ATOM 1101 C C . LEU A 1 136 ? 0.598 -0.670 -20.869 1.00 88.56 136 LEU A C 1
ATOM 1103 O O . LEU A 1 136 ? -0.235 -1.077 -21.673 1.00 88.56 136 LEU A O 1
ATOM 1107 N N . HIS A 1 137 ? 1.878 -1.042 -20.929 1.00 89.19 137 HIS A N 1
ATOM 1108 C CA . HIS A 1 137 ? 2.431 -1.907 -21.976 1.00 89.19 137 HIS A CA 1
ATOM 1109 C C . HIS A 1 137 ? 3.507 -2.852 -21.416 1.00 89.19 137 HIS A C 1
ATOM 1111 O O . HIS A 1 137 ? 4.578 -3.044 -21.992 1.00 89.19 137 HIS A O 1
ATOM 1117 N N . GLY A 1 138 ? 3.217 -3.436 -20.254 1.00 88.12 138 GLY A N 1
ATOM 1118 C CA . GLY A 1 138 ? 4.193 -4.152 -19.433 1.00 88.12 138 GLY A CA 1
ATOM 1119 C C . GLY A 1 138 ? 4.580 -3.354 -18.194 1.00 88.12 138 GLY A C 1
ATOM 1120 O O . GLY A 1 138 ? 4.235 -2.181 -18.064 1.00 88.12 138 GLY A O 1
ATOM 1121 N N . HIS A 1 139 ? 5.247 -4.005 -17.243 1.00 90.38 139 HIS A N 1
ATOM 1122 C CA . HIS A 1 139 ? 5.628 -3.365 -15.989 1.00 90.38 139 HIS A CA 1
ATOM 1123 C C . HIS A 1 139 ? 6.724 -2.322 -16.238 1.00 90.38 139 HIS A C 1
ATOM 1125 O O . HIS A 1 139 ? 7.828 -2.671 -16.656 1.00 90.38 139 HIS A O 1
ATOM 1131 N N . ALA A 1 140 ? 6.421 -1.046 -15.981 1.00 90.38 140 ALA A N 1
ATOM 1132 C CA . ALA A 1 140 ? 7.336 0.069 -16.231 1.00 90.38 140 ALA A CA 1
ATOM 1133 C C . ALA A 1 140 ? 8.400 0.208 -15.126 1.00 90.38 140 ALA A C 1
ATOM 1135 O O . ALA A 1 140 ? 8.455 1.197 -14.389 1.00 90.38 140 ALA A O 1
ATOM 1136 N N . ALA A 1 141 ? 9.252 -0.809 -15.035 1.00 88.81 141 ALA A N 1
ATOM 1137 C CA . ALA A 1 141 ? 10.327 -0.942 -14.065 1.00 88.81 141 ALA A CA 1
ATOM 1138 C C . ALA A 1 141 ? 11.630 -1.377 -14.752 1.00 88.81 141 ALA A C 1
ATOM 1140 O O . ALA A 1 141 ? 11.594 -1.964 -15.841 1.00 88.81 141 ALA A O 1
ATOM 1141 N N . PRO A 1 142 ? 12.800 -1.146 -14.129 1.00 88.88 142 PRO A N 1
ATOM 1142 C CA . PRO A 1 142 ? 14.053 -1.718 -14.603 1.00 88.88 142 PRO A CA 1
ATOM 1143 C C . PRO A 1 142 ? 13.929 -3.230 -14.830 1.00 88.88 142 PRO A C 1
ATOM 1145 O O . PRO A 1 142 ? 13.521 -3.972 -13.938 1.00 88.88 142 PRO A O 1
ATOM 1148 N N . ARG A 1 143 ? 14.328 -3.689 -16.024 1.00 88.25 143 ARG A N 1
ATOM 1149 C CA . ARG A 1 143 ? 14.252 -5.100 -16.460 1.00 88.25 143 ARG A CA 1
ATOM 1150 C C . ARG A 1 143 ? 12.826 -5.645 -16.655 1.00 88.25 143 ARG A C 1
ATOM 1152 O O . ARG A 1 143 ? 12.680 -6.851 -16.846 1.00 88.25 143 ARG A O 1
ATOM 1159 N N . GLY A 1 144 ? 11.802 -4.792 -16.639 1.00 87.00 144 GLY A N 1
ATOM 1160 C CA . GLY A 1 144 ? 10.451 -5.150 -17.071 1.00 87.00 144 GLY A CA 1
ATOM 1161 C C . GLY A 1 144 ? 10.389 -5.389 -18.582 1.00 87.00 144 GLY A C 1
ATOM 1162 O O . GLY A 1 144 ? 11.117 -4.766 -19.356 1.00 87.00 144 GLY A O 1
ATOM 1163 N N . THR A 1 145 ? 9.538 -6.317 -19.018 1.00 89.44 145 THR A N 1
ATOM 1164 C CA . THR A 1 145 ? 9.321 -6.564 -20.451 1.00 89.44 145 THR A CA 1
ATOM 1165 C C . THR A 1 145 ? 8.402 -5.495 -21.026 1.00 89.44 145 THR A C 1
ATOM 1167 O O . THR A 1 145 ? 7.265 -5.361 -20.572 1.00 89.44 145 THR A O 1
ATOM 1170 N N . SER A 1 146 ? 8.874 -4.791 -22.054 1.00 90.56 146 SER A N 1
ATOM 1171 C CA . SER A 1 146 ? 8.074 -3.842 -22.830 1.00 90.56 146 SER A CA 1
ATOM 1172 C C . SER A 1 146 ? 7.346 -4.554 -23.967 1.00 90.56 146 SER A C 1
ATOM 1174 O O . SER A 1 146 ? 7.974 -5.160 -24.834 1.00 90.56 146 SER A O 1
ATOM 1176 N N . PHE A 1 147 ? 6.024 -4.449 -23.977 1.00 90.06 147 PHE A N 1
ATOM 1177 C CA . PHE A 1 147 ? 5.158 -4.901 -25.062 1.00 90.06 147 PHE A CA 1
ATOM 1178 C C . PHE A 1 147 ? 4.804 -3.729 -25.991 1.00 90.06 147 PHE A C 1
ATOM 1180 O O . PHE A 1 147 ? 5.002 -2.568 -25.615 1.00 90.06 147 PHE A O 1
ATOM 1187 N N . PRO A 1 148 ? 4.271 -3.999 -27.198 1.00 90.50 148 PRO A N 1
ATOM 1188 C CA . PRO A 1 148 ? 3.677 -2.953 -28.023 1.00 90.50 148 PRO A CA 1
ATOM 1189 C C . PRO A 1 148 ? 2.593 -2.184 -27.249 1.00 90.50 148 PRO A C 1
ATOM 1191 O O . PRO A 1 148 ? 1.885 -2.759 -26.422 1.00 90.50 148 PRO A O 1
ATOM 1194 N N . GLN A 1 149 ? 2.467 -0.879 -27.508 1.00 90.31 149 GLN A N 1
ATOM 1195 C CA . GLN A 1 149 ? 1.451 -0.032 -26.870 1.00 90.31 149 GLN A CA 1
ATOM 1196 C C . GLN A 1 149 ? 0.035 -0.540 -27.152 1.00 90.31 149 GLN A C 1
ATOM 1198 O O . GLN A 1 149 ? -0.204 -1.194 -28.168 1.00 90.31 149 GLN A O 1
ATOM 1203 N N . ALA A 1 150 ? -0.921 -0.166 -26.296 1.00 87.38 150 ALA A N 1
ATOM 1204 C CA . ALA A 1 150 ? -2.315 -0.605 -26.393 1.00 87.38 150 ALA A CA 1
ATOM 1205 C C . ALA A 1 150 ? -2.911 -0.442 -27.806 1.00 87.38 150 ALA A C 1
ATOM 1207 O O . ALA A 1 150 ? -3.587 -1.345 -28.291 1.00 87.38 150 ALA A O 1
ATOM 1208 N N . ILE A 1 151 ? -2.595 0.659 -28.502 1.00 88.75 151 ILE A N 1
ATOM 1209 C CA . ILE A 1 151 ? -3.065 0.902 -29.875 1.00 88.75 151 ILE A CA 1
ATOM 1210 C C . ILE A 1 151 ? -2.520 -0.116 -30.891 1.00 88.75 151 ILE A C 1
ATOM 1212 O O . ILE A 1 151 ? -3.243 -0.535 -31.788 1.00 88.75 151 ILE A O 1
ATOM 1216 N N . ALA A 1 152 ? -1.276 -0.570 -30.726 1.00 85.19 152 ALA A N 1
ATOM 1217 C CA . ALA A 1 152 ? -0.653 -1.565 -31.597 1.00 85.19 152 ALA A CA 1
ATOM 1218 C C . ALA A 1 152 ? -1.157 -2.993 -31.314 1.00 85.19 152 ALA A C 1
ATOM 1220 O O . ALA A 1 152 ? -1.066 -3.859 -32.179 1.00 85.19 152 ALA A O 1
ATOM 1221 N N . LEU A 1 153 ? -1.705 -3.240 -30.119 1.00 81.88 153 LEU A N 1
ATOM 1222 C CA . LEU A 1 153 ? -2.299 -4.523 -29.723 1.00 81.88 153 LEU A CA 1
ATOM 1223 C C . LEU A 1 153 ? -3.810 -4.604 -29.987 1.00 81.88 153 LEU A C 1
ATOM 1225 O O . LEU A 1 153 ? -4.430 -5.620 -29.677 1.00 81.88 153 LEU A O 1
ATOM 1229 N N . ALA A 1 154 ? -4.419 -3.558 -30.553 1.00 78.38 154 ALA A N 1
ATOM 1230 C CA . ALA A 1 154 ? -5.869 -3.467 -30.712 1.00 78.38 154 ALA A CA 1
ATOM 1231 C C . ALA A 1 154 ? -6.466 -4.544 -31.644 1.00 78.38 154 ALA A C 1
ATOM 1233 O O . ALA A 1 154 ? -7.662 -4.830 -31.557 1.00 78.38 154 ALA A O 1
ATOM 1234 N N . TRP A 1 155 ? -5.657 -5.183 -32.500 1.00 70.00 155 TRP A N 1
ATOM 1235 C CA . TRP A 1 155 ? -6.115 -6.236 -33.406 1.00 70.00 155 TRP A CA 1
ATOM 1236 C C . TRP A 1 155 ? -5.055 -7.328 -33.630 1.00 70.00 155 TRP A C 1
ATOM 1238 O O . TRP A 1 155 ? -3.913 -6.987 -33.939 1.00 70.00 155 TRP A O 1
ATOM 1248 N N . PRO A 1 156 ? -5.393 -8.634 -33.541 1.00 71.44 156 PRO A N 1
ATOM 1249 C CA . PRO A 1 156 ? -6.669 -9.237 -33.125 1.00 71.44 156 PRO A CA 1
ATOM 1250 C C . PRO A 1 156 ? -6.802 -9.351 -31.592 1.00 71.44 156 PRO A C 1
ATOM 1252 O O . PRO A 1 156 ? -5.814 -9.547 -30.894 1.00 71.44 156 PRO A O 1
ATOM 1255 N N . ARG A 1 157 ? -8.032 -9.322 -31.051 1.00 61.78 157 ARG A N 1
ATOM 1256 C CA . ARG A 1 157 ? -8.329 -9.353 -29.594 1.00 61.78 157 ARG A CA 1
ATOM 1257 C C . ARG A 1 157 ? -7.611 -10.477 -28.823 1.00 61.78 157 ARG A C 1
ATOM 1259 O O . ARG A 1 157 ? -7.281 -10.301 -27.651 1.00 61.78 157 ARG A O 1
ATOM 1266 N N . SER A 1 158 ? -7.352 -11.615 -29.466 1.00 69.19 158 SER A N 1
ATOM 1267 C CA . SER A 1 158 ? -6.647 -12.765 -28.881 1.00 69.19 158 SER A CA 1
ATOM 1268 C C . SER A 1 158 ? -5.201 -12.474 -28.453 1.00 69.19 158 SER A C 1
ATOM 1270 O O . SER A 1 158 ? -4.687 -13.176 -27.584 1.00 69.19 158 SER A O 1
ATOM 1272 N N . SER A 1 159 ? -4.555 -11.435 -28.992 1.00 64.69 159 SER A N 1
ATOM 1273 C CA . SER A 1 159 ? -3.177 -11.058 -28.644 1.00 64.69 159 SER A CA 1
ATOM 1274 C C . SER A 1 159 ? -3.065 -10.316 -27.301 1.00 64.69 159 SER A C 1
ATOM 1276 O O . SER A 1 159 ? -1.995 -10.290 -26.695 1.00 64.69 159 SER A O 1
ATOM 1278 N N . THR A 1 160 ? -4.168 -9.754 -26.793 1.00 67.12 160 THR A N 1
ATOM 1279 C CA . THR A 1 160 ? -4.165 -8.871 -25.608 1.00 67.12 160 THR A CA 1
ATOM 1280 C C . THR A 1 160 ? -4.057 -9.616 -24.275 1.00 67.12 160 THR A C 1
ATOM 1282 O O . THR A 1 160 ? -3.306 -9.217 -23.383 1.00 67.12 160 THR A O 1
ATOM 1285 N N . TRP A 1 161 ? -4.776 -10.729 -24.120 1.00 69.50 161 TRP A N 1
ATOM 1286 C CA . TRP A 1 161 ? -4.844 -11.462 -22.852 1.00 69.50 161 TRP A CA 1
ATOM 1287 C C . TRP A 1 161 ? -3.500 -12.061 -22.391 1.00 69.50 161 TRP A C 1
ATOM 1289 O O . TRP A 1 161 ? -3.173 -11.943 -21.204 1.00 69.50 161 TRP A O 1
ATOM 1299 N N . PRO A 1 162 ? -2.673 -12.653 -23.279 1.00 77.12 162 PRO A N 1
ATOM 1300 C CA . PRO A 1 162 ? -1.335 -13.112 -22.907 1.00 77.12 162 PRO A CA 1
ATOM 1301 C C . PRO A 1 162 ? -0.427 -11.980 -22.405 1.00 77.12 162 PRO A C 1
ATOM 1303 O O . PRO A 1 162 ? 0.308 -12.180 -21.439 1.00 77.12 162 PRO A O 1
ATOM 1306 N N . VAL A 1 163 ? -0.520 -10.785 -23.003 1.00 74.44 163 VAL A N 1
ATOM 1307 C CA . VAL A 1 163 ? 0.270 -9.604 -22.613 1.00 74.44 163 VAL A CA 1
ATOM 1308 C C . VAL A 1 163 ? -0.108 -9.125 -21.210 1.00 74.44 163 VAL A C 1
ATOM 1310 O O . VAL A 1 163 ? 0.770 -8.934 -20.368 1.00 74.44 163 VAL A O 1
ATOM 1313 N N . ILE A 1 164 ? -1.408 -9.025 -20.914 1.00 75.88 164 ILE A N 1
ATOM 1314 C CA . ILE A 1 164 ? -1.904 -8.658 -19.575 1.00 75.88 164 ILE A CA 1
ATOM 1315 C C . ILE A 1 164 ? -1.416 -9.666 -18.527 1.00 75.88 164 ILE A C 1
ATOM 1317 O O . ILE A 1 164 ? -0.906 -9.284 -17.470 1.00 75.88 164 ILE A O 1
ATOM 1321 N N . ARG A 1 165 ? -1.517 -10.967 -18.828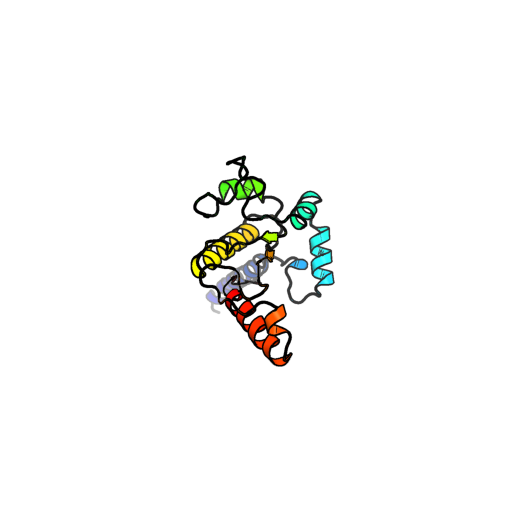 1.00 79.25 165 ARG A N 1
ATOM 1322 C CA . ARG A 1 165 ? -1.047 -12.030 -17.930 1.00 79.25 165 ARG A CA 1
ATOM 1323 C C . ARG A 1 165 ? 0.460 -11.941 -17.682 1.00 79.25 165 ARG A C 1
ATOM 1325 O O . ARG A 1 165 ? 0.887 -12.090 -16.538 1.00 79.25 165 ARG A O 1
ATOM 1332 N N . ALA A 1 166 ? 1.254 -11.694 -18.723 1.00 74.06 166 ALA A N 1
ATOM 1333 C CA . ALA A 1 166 ? 2.703 -11.565 -18.611 1.00 74.06 166 ALA A CA 1
ATOM 1334 C C . ALA A 1 166 ? 3.112 -10.326 -17.794 1.00 74.06 166 ALA A C 1
ATOM 1336 O O . ALA A 1 166 ? 3.994 -10.428 -16.941 1.00 74.06 166 ALA A O 1
ATOM 1337 N N . GLY A 1 167 ? 2.435 -9.188 -17.983 1.00 70.50 167 GLY A N 1
ATOM 1338 C CA . GLY A 1 167 ? 2.628 -7.991 -17.158 1.00 70.50 167 GLY A CA 1
ATOM 1339 C C . GLY A 1 167 ? 2.297 -8.239 -15.682 1.00 70.50 167 GLY A C 1
ATOM 1340 O O . GLY A 1 167 ? 3.089 -7.908 -14.801 1.00 70.50 167 GLY A O 1
ATOM 1341 N N . GLY A 1 168 ? 1.177 -8.913 -15.400 1.00 69.88 168 GLY A N 1
ATOM 1342 C CA . GLY A 1 168 ? 0.806 -9.311 -14.038 1.00 69.88 168 GLY A CA 1
ATOM 1343 C C . GLY A 1 168 ? 1.779 -10.314 -13.404 1.00 69.88 168 GLY A C 1
ATOM 1344 O O . GLY A 1 168 ? 2.043 -10.247 -12.206 1.00 69.88 168 GLY A O 1
ATOM 1345 N N . ALA A 1 169 ? 2.364 -11.227 -14.185 1.00 71.69 169 ALA A N 1
ATOM 1346 C CA . ALA A 1 169 ? 3.338 -12.199 -13.685 1.00 71.69 169 ALA A CA 1
ATOM 1347 C C . ALA A 1 169 ? 4.653 -11.544 -13.229 1.00 71.69 169 ALA A C 1
ATOM 1349 O O . ALA A 1 169 ? 5.192 -11.945 -12.199 1.00 71.69 169 ALA A O 1
ATOM 1350 N N . GLN A 1 170 ? 5.121 -10.499 -13.924 1.00 70.81 170 GLN A N 1
ATOM 1351 C CA . GLN A 1 170 ? 6.298 -9.711 -13.512 1.00 70.81 170 GLN A CA 1
ATOM 1352 C C . GLN A 1 170 ? 6.100 -9.033 -12.150 1.00 70.81 170 GLN A C 1
ATOM 1354 O O . GLN A 1 170 ? 7.062 -8.771 -11.434 1.00 70.81 170 GLN A O 1
ATOM 1359 N N . LYS A 1 171 ? 4.836 -8.807 -11.784 1.00 61.53 171 LYS A N 1
ATOM 1360 C CA . LYS A 1 171 ? 4.398 -8.184 -10.540 1.00 61.53 171 LYS A CA 1
ATOM 1361 C C . LYS A 1 171 ? 4.096 -9.180 -9.415 1.00 61.53 171 LYS A C 1
ATOM 1363 O O . LYS A 1 171 ? 4.116 -8.814 -8.250 1.00 61.53 171 LYS A O 1
ATOM 1368 N N . LYS A 1 172 ? 3.851 -10.462 -9.694 1.00 58.62 172 LYS A N 1
ATOM 1369 C CA . LYS A 1 172 ? 3.569 -11.454 -8.635 1.00 58.62 172 LYS A CA 1
ATOM 1370 C C . LYS A 1 172 ? 4.659 -11.630 -7.562 1.00 58.62 172 LYS A C 1
ATOM 1372 O O . LYS A 1 172 ? 4.271 -11.879 -6.423 1.00 58.62 172 LYS A O 1
ATOM 1377 N N . PRO A 1 173 ? 5.973 -11.485 -7.829 1.00 56.22 173 PRO A N 1
ATOM 1378 C CA . PRO A 1 173 ? 6.963 -11.512 -6.751 1.00 56.22 173 PRO A CA 1
ATOM 1379 C C . PRO A 1 173 ? 6.940 -10.257 -5.852 1.00 56.22 173 PRO A C 1
ATOM 1381 O O . PRO A 1 173 ? 7.714 -10.208 -4.902 1.00 56.22 173 PRO A O 1
ATOM 1384 N N . MET A 1 174 ? 6.073 -9.264 -6.117 1.00 54.09 174 MET A N 1
ATOM 1385 C CA . MET A 1 174 ? 6.044 -7.970 -5.416 1.00 54.09 174 MET A CA 1
ATOM 1386 C C . MET A 1 174 ? 5.642 -8.040 -3.947 1.00 54.09 174 MET A C 1
ATOM 1388 O O . MET A 1 174 ? 5.992 -7.128 -3.222 1.00 54.09 174 MET A O 1
ATOM 1392 N N . VAL A 1 175 ? 4.914 -9.051 -3.473 1.00 45.62 175 VAL A N 1
ATOM 1393 C CA . VAL A 1 175 ? 4.575 -9.151 -2.046 1.00 45.62 175 VAL A CA 1
ATOM 1394 C C . VAL A 1 175 ? 4.331 -10.615 -1.717 1.00 45.62 175 VAL A C 1
ATOM 1396 O O . VAL A 1 175 ? 3.448 -11.248 -2.301 1.00 45.62 175 VAL A O 1
ATOM 1399 N N . ARG A 1 176 ? 5.057 -11.171 -0.741 1.00 37.16 176 ARG A N 1
ATOM 1400 C CA . ARG A 1 176 ? 4.582 -12.385 -0.067 1.00 37.16 176 ARG A CA 1
ATOM 1401 C C . ARG A 1 176 ? 3.433 -11.923 0.820 1.00 37.16 176 ARG A C 1
ATOM 1403 O O . ARG A 1 176 ? 3.656 -11.556 1.969 1.00 37.16 176 ARG A O 1
ATOM 1410 N N . ILE A 1 177 ? 2.228 -11.818 0.253 1.00 36.50 177 ILE A N 1
ATOM 1411 C CA . ILE A 1 177 ? 1.053 -11.398 1.012 1.00 36.50 177 ILE A CA 1
ATOM 1412 C C . ILE A 1 177 ? 0.768 -12.520 2.013 1.00 36.50 177 ILE A C 1
ATOM 1414 O O . ILE A 1 177 ? 0.121 -13.513 1.699 1.00 36.50 177 ILE A O 1
ATOM 1418 N N . LEU A 1 178 ? 1.340 -12.391 3.208 1.00 27.42 178 LEU A N 1
ATOM 1419 C CA . LEU A 1 178 ? 0.930 -13.126 4.393 1.00 27.42 178 LEU A CA 1
ATOM 1420 C C . LEU A 1 178 ? -0.414 -12.522 4.816 1.00 27.42 178 LEU A C 1
ATOM 1422 O O . LEU A 1 178 ? -0.452 -11.611 5.654 1.00 27.42 178 LEU A O 1
ATOM 1426 N N . ILE A 1 179 ? -1.476 -12.953 4.131 1.00 33.00 179 ILE A N 1
ATOM 1427 C CA . ILE A 1 179 ? -2.856 -12.898 4.625 1.00 33.00 179 ILE A CA 1
ATOM 1428 C C . ILE A 1 179 ? -3.077 -14.144 5.475 1.00 33.00 179 ILE A C 1
ATOM 1430 O O . ILE A 1 179 ? -2.678 -15.233 5.003 1.00 33.00 179 ILE A O 1
#

Secondary structure (DSSP, 8-state):
--HHHHHHHHHHHHHHHHHHHTS----GGG-TTS-HHHHHHHHHHH--HHHHHHTT-EESTTGGGTT-GGG-SB-TT--B-HHHHHHHSTT--SEEE-TTTT--HHHHHHHHHHHHHHHHHHSTT-PPPEEE---BTB--STTPPPPPPTTTT-SSGGGHHHHHHHHHHHHGGG-----

Sequence (179 aa):
MDDRKLVLVPIVLVILFGATLLAQERLPYQDPKLPVEQRVTDLLKRMTLEEKIAQLEGSWQNRDNVKDPQALFVDEKRNFLPAQASRLLKNGLGEMSRPSEKRGPREMADFTNTLQKWMKENTRLGIPILFHEECLHGHAAPRGTSFPQAIALAWPRSSTWPVIRAGGAQKKPMVRILI

Mean predicted aligned error: 10.75 Å

pLDDT: mean 81.22, std 15.76, range [27.42, 97.81]